Protein AF-0000000066714551 (afdb_homodimer)

Secondary structure (DSSP, 8-state):
-HHHHHHHHHHIIIIIIHHHHHHHHHHTSSS--HHHHHHHHHHHHHHHHHHHHHHH-HHHHTT-TTHHHHHHHHHHHHH-TTTTHHHHHIIIIIHHHHHHTHHHHHHHHHHHHHHHHHHHHHHHHHHHHHHHHHH-/-HHHHHHHHHHIIIIIIHHHHHHHHHHTSSS--HHHHHHHHHHHHHHHHHHHHHHH-HHHHTT-TTHHHHHHHHHHHHH-TTTTHHHHHIIIIIHHHHHHTHHHHHHHHHHHHHHHHHHHHHHHHHHHHHHHHHH-

InterPro domains:
  IPR004345 TB2/DP1/HVA22 [PF03134] (19-97)
  IPR004345 TB2/DP1/HVA22 [PTHR12300] (11-116)

Organism: Zea mays (NCBI:txid4577)

Solvent-accessible surface area (backbone atoms only — not comparable to full-atom values): 14256 Å² total; per-residue (Å²): 113,71,69,53,51,54,31,45,53,48,29,43,43,55,56,26,50,46,54,31,50,55,46,49,54,47,66,67,38,93,75,54,52,65,68,58,50,45,47,50,47,47,40,51,32,52,51,32,50,51,54,48,48,44,66,74,29,47,73,65,50,72,70,44,86,56,47,53,52,53,50,37,51,51,40,47,44,28,67,34,81,89,60,45,29,28,61,49,49,39,59,66,55,45,46,56,56,45,66,74,38,40,67,60,47,53,52,49,45,52,49,46,49,52,48,47,51,51,44,50,51,48,48,51,48,47,48,49,48,45,48,50,46,70,73,87,113,70,69,53,52,54,30,47,53,49,28,43,43,55,54,26,50,46,53,31,50,55,47,50,55,46,64,67,37,92,76,54,54,65,67,59,50,44,48,49,46,48,40,51,34,52,52,31,50,50,54,49,48,44,66,74,27,48,72,66,51,72,70,43,86,56,46,53,51,53,50,36,52,50,40,47,44,29,68,34,81,90,60,44,30,27,62,48,49,38,60,66,55,46,47,54,55,46,66,74,39,42,68,61,46,53,52,48,46,53,49,46,49,53,49,47,52,51,45,51,50,48,49,49,47,47,48,48,49,44,48,49,46,71,75,86

Structure (mmCIF, N/CA/C/O backbone):
data_AF-0000000066714551-model_v1
#
loop_
_entity.id
_entity.type
_entity.pdbx_description
1 polymer 'HVA22-like protein'
#
loop_
_atom_site.group_PDB
_atom_site.id
_atom_site.type_symbol
_atom_site.label_atom_id
_atom_site.label_alt_id
_atom_site.label_comp_id
_atom_site.label_asym_id
_atom_site.label_entity_id
_atom_site.label_seq_id
_atom_site.pdbx_PDB_ins_code
_atom_site.Cartn_x
_atom_site.Cartn_y
_atom_site.Cartn_z
_atom_site.occupancy
_atom_site.B_iso_or_equiv
_atom_site.auth_seq_id
_atom_site.auth_comp_id
_atom_site.auth_asym_id
_atom_site.auth_atom_id
_atom_site.pdbx_PDB_model_num
ATOM 1 N N . MET A 1 1 ? 14.008 21.234 8.242 1 39.47 1 MET A N 1
ATOM 2 C CA . MET A 1 1 ? 12.82 21.469 7.426 1 39.47 1 MET A CA 1
ATOM 3 C C . MET A 1 1 ? 12.969 20.828 6.051 1 39.47 1 MET A C 1
ATOM 5 O O . MET A 1 1 ? 12.039 20.188 5.555 1 39.47 1 MET A O 1
ATOM 9 N N . MET A 1 2 ? 14.18 21.359 5.418 1 45.94 2 MET A N 1
ATOM 10 C CA . MET A 1 2 ? 14.586 21 4.062 1 45.94 2 MET A CA 1
ATOM 11 C C . MET A 1 2 ? 14.711 19.484 3.914 1 45.94 2 MET A C 1
ATOM 13 O O . MET A 1 2 ? 14.312 18.922 2.893 1 45.94 2 MET A O 1
ATOM 17 N N . GLY A 1 3 ? 15.344 18.938 5.078 1 53.62 3 GLY A N 1
ATOM 18 C CA . GLY A 1 3 ? 15.664 17.516 5.172 1 53.62 3 GLY A CA 1
ATOM 19 C C . GLY A 1 3 ? 14.438 16.625 5.145 1 53.62 3 GLY A C 1
ATOM 20 O O . GLY A 1 3 ? 14.469 15.539 4.578 1 53.62 3 GLY A O 1
ATOM 21 N N . GLY A 1 4 ? 13.352 17.422 5.508 1 62.94 4 GLY A N 1
ATOM 22 C CA . GLY A 1 4 ? 12.086 16.719 5.605 1 62.94 4 GLY A CA 1
ATOM 23 C C . GLY A 1 4 ? 11.406 16.516 4.266 1 62.94 4 GLY A C 1
ATOM 24 O O . GLY A 1 4 ? 10.922 15.422 3.963 1 62.94 4 GLY A O 1
ATOM 25 N N . PHE A 1 5 ? 11.695 17.578 3.428 1 73.12 5 PHE A N 1
ATOM 26 C CA . PHE A 1 5 ? 11.062 17.531 2.117 1 73.12 5 PHE A CA 1
ATOM 27 C C . PHE A 1 5 ? 11.734 16.484 1.232 1 73.12 5 PHE A C 1
ATOM 29 O O . PHE A 1 5 ? 11.055 15.695 0.574 1 73.12 5 PHE A O 1
ATOM 36 N N . LEU A 1 6 ? 13.047 16.578 1.262 1 75.38 6 LEU A N 1
ATOM 37 C CA . LEU A 1 6 ? 13.789 15.617 0.444 1 75.38 6 LEU A CA 1
ATOM 38 C C . LEU A 1 6 ? 13.508 14.188 0.886 1 75.38 6 LEU A C 1
ATOM 40 O O . LEU A 1 6 ? 13.344 13.297 0.049 1 75.38 6 LEU A O 1
ATOM 44 N N . SER A 1 7 ? 13.5 14.062 2.146 1 75.62 7 SER A N 1
ATOM 45 C CA . SER A 1 7 ? 13.242 12.727 2.67 1 75.62 7 SER A CA 1
ATOM 46 C C . SER A 1 7 ? 11.844 12.25 2.295 1 75.62 7 SER A C 1
ATOM 48 O O . SER A 1 7 ? 11.641 11.062 2.012 1 75.62 7 SER A O 1
ATOM 50 N N . ARG A 1 8 ? 10.992 13.188 2.189 1 81.12 8 ARG A N 1
ATOM 51 C CA . ARG A 1 8 ? 9.617 12.859 1.818 1 81.12 8 ARG A CA 1
ATOM 52 C C . ARG A 1 8 ? 9.539 12.43 0.358 1 81.12 8 ARG A C 1
ATOM 54 O O . ARG A 1 8 ? 8.859 11.453 0.031 1 81.12 8 ARG A O 1
ATOM 61 N N . VAL A 1 9 ? 10.211 13.125 -0.462 1 81.62 9 VAL A N 1
ATOM 62 C CA . VAL A 1 9 ? 10.211 12.812 -1.888 1 81.62 9 VAL A CA 1
ATOM 63 C C . VAL A 1 9 ? 10.867 11.453 -2.115 1 81.62 9 VAL A C 1
ATOM 65 O O . VAL A 1 9 ? 10.359 10.641 -2.896 1 81.62 9 VAL A O 1
ATOM 68 N N . LEU A 1 10 ? 11.891 11.211 -1.439 1 82.5 10 LEU A N 1
ATOM 69 C CA . LEU A 1 10 ? 12.594 9.945 -1.582 1 82.5 10 LEU A CA 1
ATOM 70 C C . LEU A 1 10 ? 11.742 8.789 -1.057 1 82.5 10 LEU A C 1
ATOM 72 O O . LEU A 1 10 ? 11.758 7.695 -1.625 1 82.5 10 LEU A O 1
ATOM 76 N N . LEU A 1 11 ? 11.047 9.062 -0.046 1 84.31 11 LEU A N 1
ATOM 77 C CA . LEU A 1 11 ? 10.148 8.062 0.513 1 84.31 11 LEU A CA 1
ATOM 78 C C . LEU A 1 11 ? 9.055 7.691 -0.487 1 84.31 11 LEU A C 1
ATOM 80 O O . LEU A 1 11 ? 8.742 6.512 -0.658 1 84.31 11 LEU A O 1
ATOM 84 N N . LEU A 1 12 ? 8.562 8.688 -1.152 1 86.5 12 LEU A N 1
ATOM 85 C CA . LEU A 1 12 ? 7.523 8.445 -2.143 1 86.5 12 LEU A CA 1
ATOM 86 C C . LEU A 1 12 ? 8.078 7.668 -3.334 1 86.5 12 LEU A C 1
ATOM 88 O O . LEU A 1 12 ? 7.438 6.738 -3.828 1 86.5 12 LEU A O 1
ATOM 92 N N . ALA A 1 13 ? 9.203 8.023 -3.633 1 86.19 13 ALA A N 1
ATOM 93 C CA . ALA A 1 13 ? 9.82 7.402 -4.805 1 86.19 13 ALA A CA 1
ATOM 94 C C . ALA A 1 13 ? 10.242 5.969 -4.508 1 86.19 13 ALA A C 1
ATOM 96 O O . ALA A 1 13 ? 9.883 5.043 -5.234 1 86.19 13 ALA A O 1
ATOM 97 N N . PHE A 1 14 ? 10.828 5.762 -3.357 1 86.31 14 PHE A N 1
ATOM 98 C CA . PHE A 1 14 ? 11.422 4.461 -3.088 1 86.31 14 PHE A CA 1
ATOM 99 C C . PHE A 1 14 ? 10.492 3.598 -2.248 1 86.31 14 PHE A C 1
ATOM 101 O O . PHE A 1 14 ? 10.609 2.371 -2.238 1 86.31 14 PHE A O 1
ATOM 108 N N . GLY A 1 15 ? 9.641 4.223 -1.601 1 87.81 15 GLY A N 1
ATOM 109 C CA . GLY A 1 15 ? 8.734 3.469 -0.75 1 87.81 15 GLY A CA 1
ATOM 110 C C . GLY A 1 15 ? 7.445 3.08 -1.451 1 87.81 15 GLY A C 1
ATOM 111 O O . GLY A 1 15 ? 6.82 2.078 -1.099 1 87.81 15 GLY A O 1
ATOM 112 N N . TYR A 1 16 ? 7.098 3.85 -2.471 1 91.38 16 TYR A N 1
ATOM 113 C CA . TYR A 1 16 ? 5.793 3.621 -3.082 1 91.38 16 TYR A CA 1
ATOM 114 C C . TYR A 1 16 ? 5.918 3.447 -4.59 1 91.38 16 TYR A C 1
ATOM 116 O O . TYR A 1 16 ? 5.582 2.393 -5.129 1 91.38 16 TYR A O 1
ATOM 124 N N . ALA A 1 17 ? 6.562 4.387 -5.199 1 88.19 17 ALA A N 1
ATOM 125 C CA . ALA A 1 17 ? 6.598 4.379 -6.656 1 88.19 17 ALA A CA 1
ATOM 126 C C . ALA A 1 17 ? 7.449 3.225 -7.176 1 88.19 17 ALA A C 1
ATOM 128 O O . ALA A 1 17 ? 7.02 2.469 -8.055 1 88.19 17 ALA A O 1
ATOM 129 N N . TYR A 1 18 ? 8.617 3.035 -6.641 1 87.94 18 TYR A N 1
ATOM 130 C CA . TYR A 1 18 ? 9.531 1.993 -7.094 1 87.94 18 TYR A CA 1
ATOM 131 C C . TYR A 1 18 ? 8.945 0.608 -6.848 1 87.94 18 TYR A C 1
ATOM 133 O O . TYR A 1 18 ? 8.891 -0.22 -7.762 1 87.94 18 TYR A O 1
ATOM 141 N N . PRO A 1 19 ? 8.586 0.354 -5.648 1 89.81 19 PRO A N 1
ATOM 142 C CA . PRO A 1 19 ? 7.98 -0.958 -5.402 1 89.81 19 PRO A CA 1
ATOM 143 C C . PRO A 1 19 ? 6.738 -1.204 -6.258 1 89.81 19 PRO A C 1
ATOM 145 O O . PRO A 1 19 ? 6.5 -2.332 -6.695 1 89.81 19 PRO A O 1
ATOM 148 N N . ALA A 1 20 ? 5.941 -0.175 -6.473 1 91.75 20 ALA A N 1
ATOM 149 C CA . ALA A 1 20 ? 4.742 -0.322 -7.297 1 91.75 20 ALA A CA 1
ATOM 150 C C . ALA A 1 20 ? 5.109 -0.668 -8.734 1 91.75 20 ALA A C 1
ATOM 152 O O . ALA A 1 20 ? 4.445 -1.495 -9.367 1 91.75 20 ALA A O 1
ATOM 153 N N . TYR A 1 21 ? 6.102 -0.087 -9.203 1 89.75 21 TYR A N 1
ATOM 154 C CA . TYR A 1 21 ? 6.555 -0.348 -10.562 1 89.75 21 TYR A CA 1
ATOM 155 C C . TYR A 1 21 ? 7.098 -1.767 -10.695 1 89.75 21 TYR A C 1
ATOM 157 O O . TYR A 1 21 ? 6.824 -2.453 -11.68 1 89.75 21 TYR A O 1
ATOM 165 N N . GLU A 1 22 ? 7.895 -2.193 -9.789 1 87.69 22 GLU A N 1
ATOM 166 C CA . GLU A 1 22 ? 8.406 -3.561 -9.797 1 87.69 22 GLU A CA 1
ATOM 167 C C . GLU A 1 22 ? 7.273 -4.574 -9.68 1 87.69 22 GLU A C 1
ATOM 169 O O . GLU A 1 22 ? 7.32 -5.641 -10.305 1 87.69 22 GLU A O 1
ATOM 174 N N . CYS A 1 23 ? 6.355 -4.258 -8.867 1 89.62 23 CYS A N 1
ATOM 175 C CA . CYS A 1 23 ? 5.168 -5.098 -8.734 1 89.62 23 CYS A CA 1
ATOM 176 C C . CYS A 1 23 ? 4.43 -5.195 -10.062 1 89.62 23 CYS A C 1
ATOM 178 O O . CYS A 1 23 ? 4 -6.281 -10.461 1 89.62 23 CYS A O 1
ATOM 180 N N . TYR A 1 24 ? 4.289 -4.066 -10.734 1 91.81 24 TYR A N 1
ATOM 181 C CA . TYR A 1 24 ? 3.66 -4.027 -12.047 1 91.81 24 TYR A CA 1
ATOM 182 C C . TYR A 1 24 ? 4.391 -4.934 -13.031 1 91.81 24 TYR A C 1
ATOM 184 O O . TYR A 1 24 ? 3.764 -5.691 -13.773 1 91.81 24 TYR A O 1
ATOM 192 N N . LYS A 1 25 ? 5.652 -4.859 -13.008 1 90.25 25 LYS A N 1
ATOM 193 C CA . LYS A 1 25 ? 6.457 -5.688 -13.906 1 90.25 25 LYS A CA 1
ATOM 194 C C . LYS A 1 25 ? 6.254 -7.172 -13.609 1 90.25 25 LYS A C 1
ATOM 196 O O . LYS A 1 25 ? 6.23 -7.992 -14.531 1 90.25 25 LYS A O 1
ATOM 201 N N . THR A 1 26 ? 6.145 -7.52 -12.383 1 90.12 26 THR A N 1
ATOM 202 C CA . THR A 1 26 ? 5.953 -8.906 -11.977 1 90.12 26 THR A CA 1
ATOM 203 C C . THR A 1 26 ? 4.574 -9.414 -12.398 1 90.12 26 THR A C 1
ATOM 205 O O . THR A 1 26 ? 4.441 -10.539 -12.875 1 90.12 26 THR A O 1
ATOM 208 N N . VAL A 1 27 ? 3.564 -8.57 -12.273 1 91.25 27 VAL A N 1
ATOM 209 C CA . VAL A 1 27 ? 2.184 -8.945 -12.562 1 91.25 27 VAL A CA 1
ATOM 210 C C . VAL A 1 27 ? 2.002 -9.102 -14.07 1 91.25 27 VAL A C 1
ATOM 212 O O . VAL A 1 27 ? 1.205 -9.93 -14.523 1 91.25 27 VAL A O 1
ATOM 215 N N . GLU A 1 28 ? 2.752 -8.352 -14.844 1 90.5 28 GLU A N 1
ATOM 216 C CA . GLU A 1 28 ? 2.551 -8.32 -16.297 1 90.5 28 GLU A CA 1
ATOM 217 C C . GLU A 1 28 ? 3.398 -9.375 -16.984 1 90.5 28 GLU A C 1
ATOM 219 O O . GLU A 1 28 ? 3.312 -9.539 -18.203 1 90.5 28 GLU A O 1
ATOM 224 N N . LEU A 1 29 ? 4.176 -10.008 -16.219 1 88.06 29 LEU A N 1
ATOM 225 C CA . LEU A 1 29 ? 4.934 -11.102 -16.812 1 88.06 29 LEU A CA 1
ATOM 226 C C . LEU A 1 29 ? 3.996 -12.188 -17.328 1 88.06 29 LEU A C 1
ATOM 228 O O . LEU A 1 29 ? 2.924 -12.414 -16.766 1 88.06 29 LEU A O 1
ATOM 232 N N . ASN A 1 30 ? 4.336 -12.844 -18.359 1 85.19 30 ASN A N 1
ATOM 233 C CA . ASN A 1 30 ? 3.537 -13.922 -18.938 1 85.19 30 ASN A CA 1
ATOM 234 C C . ASN A 1 30 ? 3.348 -15.07 -17.938 1 85.19 30 ASN A C 1
ATOM 236 O O . ASN A 1 30 ? 2.26 -15.641 -17.844 1 85.19 30 ASN A O 1
ATOM 240 N N . LYS A 1 31 ? 4.449 -15.438 -17.266 1 88.38 31 LYS A N 1
ATOM 241 C CA . LYS A 1 31 ? 4.414 -16.453 -16.203 1 88.38 31 LYS A CA 1
ATOM 242 C C . LYS A 1 31 ? 4.98 -15.898 -14.898 1 88.38 31 LYS A C 1
ATOM 244 O O . LYS A 1 31 ? 6.164 -16.094 -14.602 1 88.38 31 LYS A O 1
ATOM 249 N N . PRO A 1 32 ? 4.047 -15.219 -14.25 1 88.06 32 PRO A N 1
ATOM 250 C CA . PRO A 1 32 ? 4.562 -14.648 -13 1 88.06 32 PRO A CA 1
ATOM 251 C C . PRO A 1 32 ? 4.973 -15.711 -11.992 1 88.06 32 PRO A C 1
ATOM 253 O O . PRO A 1 32 ? 4.32 -16.75 -11.883 1 88.06 32 PRO A O 1
ATOM 256 N N . GLU A 1 33 ? 6.105 -15.453 -11.438 1 89.62 33 GLU A N 1
ATOM 257 C CA . GLU A 1 33 ? 6.574 -16.328 -10.367 1 89.62 33 GLU A CA 1
ATOM 258 C C . GLU A 1 33 ? 5.801 -16.094 -9.078 1 89.62 33 GLU A C 1
ATOM 260 O O . GLU A 1 33 ? 5.805 -14.992 -8.539 1 89.62 33 GLU A O 1
ATOM 265 N N . ILE A 1 34 ? 5.223 -17.094 -8.625 1 90.5 34 ILE A N 1
ATOM 266 C CA . ILE A 1 34 ? 4.383 -17.016 -7.441 1 90.5 34 ILE A CA 1
ATOM 267 C C . ILE A 1 34 ? 5.188 -16.453 -6.273 1 90.5 34 ILE A C 1
ATOM 269 O O . ILE A 1 34 ? 4.664 -15.68 -5.465 1 90.5 34 ILE A O 1
ATOM 273 N N . ALA A 1 35 ? 6.414 -16.797 -6.246 1 88.94 35 ALA A N 1
ATOM 274 C CA . ALA A 1 35 ? 7.281 -16.359 -5.152 1 88.94 35 ALA A CA 1
ATOM 275 C C . ALA A 1 35 ? 7.449 -14.844 -5.16 1 88.94 35 ALA A C 1
ATOM 277 O O . ALA A 1 35 ? 7.469 -14.211 -4.102 1 88.94 35 ALA A O 1
ATOM 278 N N . GLN A 1 36 ? 7.551 -14.281 -6.309 1 90.56 36 GLN A N 1
ATOM 279 C CA . GLN A 1 36 ? 7.711 -12.844 -6.441 1 90.56 36 GLN A CA 1
ATOM 280 C C . GLN A 1 36 ? 6.418 -12.109 -6.082 1 90.56 36 GLN A C 1
ATOM 282 O O . GLN A 1 36 ? 6.457 -11.039 -5.469 1 90.56 36 GLN A O 1
ATOM 287 N N . LEU A 1 37 ? 5.371 -12.781 -6.48 1 92.69 37 LEU A N 1
ATOM 288 C CA . LEU A 1 37 ? 4.078 -12.188 -6.156 1 92.69 37 LEU A CA 1
ATOM 289 C C . LEU A 1 37 ? 3.85 -12.172 -4.648 1 92.69 37 LEU A C 1
ATOM 291 O O . LEU A 1 37 ? 3.377 -11.172 -4.098 1 92.69 37 LEU A O 1
ATOM 295 N N . ILE A 1 38 ? 4.266 -13.219 -4.016 1 92.25 38 ILE A N 1
ATOM 296 C CA . ILE A 1 38 ? 4.129 -13.336 -2.568 1 92.25 38 ILE A CA 1
ATOM 297 C C . ILE A 1 38 ? 5.004 -12.297 -1.88 1 92.25 38 ILE A C 1
ATOM 299 O O . ILE A 1 38 ? 4.582 -11.664 -0.911 1 92.25 38 ILE A O 1
ATOM 303 N N . PHE A 1 39 ? 6.117 -12.094 -2.42 1 92.06 39 PHE A N 1
ATOM 304 C CA . PHE A 1 39 ? 7.059 -11.117 -1.873 1 92.06 39 PHE A CA 1
ATOM 305 C C . PHE A 1 39 ? 6.457 -9.719 -1.885 1 92.06 39 PHE A C 1
ATOM 307 O O . PHE A 1 39 ? 6.477 -9.023 -0.87 1 92.06 39 PHE A O 1
ATOM 314 N N . TRP A 1 40 ? 5.922 -9.312 -3.021 1 92.31 40 TRP A N 1
ATOM 315 C CA . TRP A 1 40 ? 5.355 -7.977 -3.158 1 92.31 40 TRP A CA 1
ATOM 316 C C . TRP A 1 40 ? 4.113 -7.82 -2.287 1 92.31 40 TRP A C 1
ATOM 318 O O . TRP A 1 40 ? 3.887 -6.754 -1.703 1 92.31 40 TRP A O 1
ATOM 328 N N . CYS A 1 41 ? 3.383 -8.891 -2.223 1 93.5 41 CYS A N 1
ATOM 329 C CA . CYS A 1 41 ? 2.215 -8.852 -1.35 1 93.5 41 CYS A CA 1
ATOM 330 C C . CYS A 1 41 ? 2.625 -8.641 0.103 1 93.5 41 CYS A C 1
ATOM 332 O O . CYS A 1 41 ? 2.021 -7.836 0.814 1 93.5 41 CYS A O 1
ATOM 334 N N . GLN A 1 42 ? 3.627 -9.359 0.529 1 92.75 42 GLN A N 1
ATOM 335 C CA . GLN A 1 42 ? 4.129 -9.219 1.892 1 92.75 42 GLN A CA 1
ATOM 336 C C . GLN A 1 42 ? 4.652 -7.809 2.141 1 92.75 42 GLN A C 1
ATOM 338 O O . GLN A 1 42 ? 4.445 -7.242 3.217 1 92.75 42 GLN A O 1
ATOM 343 N N . TYR A 1 43 ? 5.363 -7.324 1.166 1 93.94 43 TYR A N 1
ATOM 344 C CA . TYR A 1 43 ? 5.883 -5.965 1.261 1 93.94 43 TYR A CA 1
ATOM 345 C C . TYR A 1 43 ? 4.758 -4.965 1.509 1 93.94 43 TYR A C 1
ATOM 347 O O . TYR A 1 43 ? 4.84 -4.141 2.424 1 93.94 43 TYR A O 1
ATOM 355 N N . TRP A 1 44 ? 3.703 -5.02 0.71 1 93.25 44 TRP A N 1
ATOM 356 C CA . TRP A 1 44 ? 2.6 -4.066 0.787 1 93.25 44 TRP A CA 1
ATOM 357 C C . TRP A 1 44 ? 1.823 -4.238 2.088 1 93.25 44 TRP A C 1
ATOM 359 O O . TRP A 1 44 ? 1.295 -3.266 2.633 1 93.25 44 TRP A O 1
ATOM 369 N N . ILE A 1 45 ? 1.76 -5.457 2.584 1 93.94 45 ILE A N 1
ATOM 370 C CA . ILE A 1 45 ? 1.122 -5.699 3.873 1 93.94 45 ILE A CA 1
ATOM 371 C C . ILE A 1 45 ? 1.875 -4.945 4.969 1 93.94 45 ILE A C 1
ATOM 373 O O . ILE A 1 45 ? 1.261 -4.297 5.82 1 93.94 45 ILE A O 1
ATOM 377 N N . LEU A 1 46 ? 3.152 -5.016 4.93 1 92.5 46 LEU A N 1
ATOM 378 C CA . LEU A 1 46 ? 3.99 -4.355 5.926 1 92.5 46 LEU A CA 1
ATOM 379 C C . LEU A 1 46 ? 3.873 -2.84 5.816 1 92.5 46 LEU A C 1
ATOM 381 O O . LEU A 1 46 ? 3.812 -2.145 6.836 1 92.5 46 LEU A O 1
ATOM 385 N N . VAL A 1 47 ? 3.875 -2.371 4.59 1 92.88 47 VAL A N 1
ATOM 386 C CA . VAL A 1 47 ? 3.719 -0.939 4.355 1 92.88 47 VAL A CA 1
ATOM 387 C C . VAL A 1 47 ? 2.371 -0.47 4.895 1 92.88 47 VAL A C 1
ATOM 389 O O . VAL A 1 47 ? 2.279 0.589 5.52 1 92.88 47 VAL A O 1
ATOM 392 N N . ALA A 1 48 ? 1.304 -1.243 4.633 1 92.44 48 ALA A N 1
ATOM 393 C CA . ALA A 1 48 ? -0.029 -0.919 5.137 1 92.44 48 ALA A CA 1
ATOM 394 C C . ALA A 1 48 ? -0.045 -0.88 6.66 1 92.44 48 ALA A C 1
ATOM 396 O O . ALA A 1 48 ? -0.633 0.024 7.258 1 92.44 48 A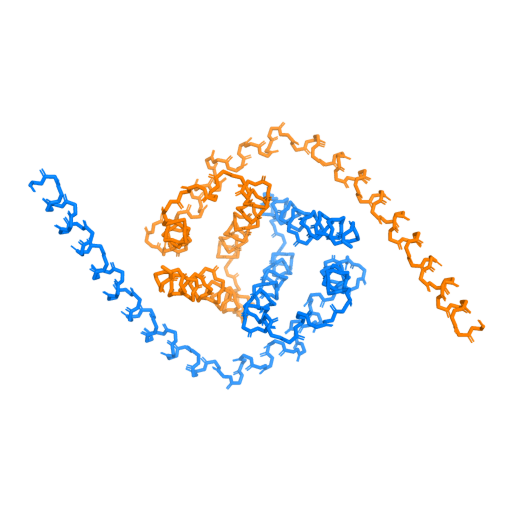LA A O 1
ATOM 397 N N . LEU A 1 49 ? 0.583 -1.839 7.277 1 89.75 49 LEU A N 1
ATOM 398 C CA . LEU A 1 49 ? 0.666 -1.904 8.734 1 89.75 49 LEU A CA 1
ATOM 399 C C . LEU A 1 49 ? 1.392 -0.684 9.289 1 89.75 49 LEU A C 1
ATOM 401 O O . LEU A 1 49 ? 0.948 -0.09 10.273 1 89.75 49 LEU A O 1
ATOM 405 N N . LEU A 1 50 ? 2.484 -0.358 8.711 1 87.38 50 LEU A N 1
ATOM 406 C CA . LEU A 1 50 ? 3.248 0.806 9.141 1 87.38 50 LEU A CA 1
ATOM 407 C C . LEU A 1 50 ? 2.42 2.08 9.016 1 87.38 50 LEU A C 1
ATOM 409 O O . LEU A 1 50 ? 2.477 2.955 9.883 1 87.38 50 LEU A O 1
ATOM 413 N N . THR A 1 51 ? 1.673 2.17 7.883 1 86.5 51 THR A N 1
ATOM 414 C CA . THR A 1 51 ? 0.82 3.33 7.652 1 86.5 51 THR A CA 1
ATOM 415 C C . THR A 1 51 ? -0.24 3.445 8.742 1 86.5 51 THR A C 1
ATOM 417 O O . THR A 1 51 ? -0.494 4.539 9.258 1 86.5 51 THR A O 1
ATOM 420 N N . VAL A 1 52 ? -0.799 2.344 9.141 1 85.06 52 VAL A N 1
ATOM 421 C CA . VAL A 1 52 ? -1.821 2.312 10.18 1 85.06 52 VAL A CA 1
ATOM 422 C C . VAL A 1 52 ? -1.197 2.668 11.531 1 85.06 52 VAL A C 1
ATOM 424 O O . VAL A 1 52 ? -1.752 3.469 12.289 1 85.06 52 VAL A O 1
ATOM 427 N N . LEU A 1 53 ? -0.09 2.092 11.805 1 82.56 53 LEU A N 1
ATOM 428 C CA . LEU A 1 53 ? 0.601 2.354 13.062 1 82.56 53 LEU A CA 1
ATOM 429 C C . LEU A 1 53 ? 1.021 3.816 13.164 1 82.56 53 LEU A C 1
ATOM 431 O O . LEU A 1 53 ? 1.001 4.402 14.25 1 82.56 53 LEU A O 1
ATOM 435 N N . GLU A 1 54 ? 1.433 4.32 12.07 1 79.69 54 GLU A N 1
ATOM 436 C CA . GLU A 1 54 ? 1.855 5.719 12.039 1 79.69 54 GLU A CA 1
ATOM 437 C C . GLU A 1 54 ? 0.684 6.656 12.32 1 79.69 54 GLU A C 1
ATOM 439 O O . GLU A 1 54 ? 0.864 7.723 12.914 1 79.69 54 GLU A O 1
ATOM 444 N N . ARG A 1 55 ? -0.463 6.332 11.836 1 74.62 55 ARG A N 1
ATOM 445 C CA . ARG A 1 55 ? -1.646 7.16 12.055 1 74.62 55 ARG A CA 1
ATOM 446 C C . ARG A 1 55 ? -2.082 7.117 13.516 1 74.62 55 ARG A C 1
ATOM 448 O O . ARG A 1 55 ? -2.518 8.125 14.07 1 74.62 55 ARG A O 1
ATOM 455 N N . PHE A 1 56 ? -1.941 6.004 14.016 1 70.56 56 PHE A N 1
ATOM 456 C CA . PHE A 1 56 ? -2.277 5.883 15.43 1 70.56 56 PHE A CA 1
ATOM 457 C C . PHE A 1 56 ? -1.135 6.391 16.297 1 70.56 56 PHE A C 1
ATOM 459 O O . PHE A 1 56 ? -1.364 6.898 17.406 1 70.56 56 PHE A O 1
ATOM 466 N N . GLY A 1 57 ? 0.074 6.164 15.68 1 60.47 57 GLY A N 1
ATOM 467 C CA . GLY A 1 57 ? 1.24 6.609 16.422 1 60.47 57 GLY A CA 1
ATOM 468 C C . GLY A 1 57 ? 1.578 8.07 16.188 1 60.47 57 GLY A C 1
ATOM 469 O O . GLY A 1 57 ? 2.684 8.516 16.5 1 60.47 57 GLY A O 1
ATOM 470 N N . ASP A 1 58 ? 0.964 8.727 15.219 1 57.56 58 ASP A N 1
ATOM 471 C CA . ASP A 1 58 ? 1.297 10.141 15.109 1 57.56 58 ASP A CA 1
ATOM 472 C C . ASP A 1 58 ? 2.025 10.641 16.359 1 57.56 58 ASP A C 1
ATOM 474 O O . ASP A 1 58 ? 2.943 11.453 16.266 1 57.56 58 ASP A O 1
ATOM 478 N N . PHE A 1 59 ? 1.496 10.273 17.406 1 50.31 59 PHE A N 1
ATOM 479 C CA . PHE A 1 59 ? 1.979 10.672 18.719 1 50.31 59 PHE A CA 1
ATOM 480 C C . PHE A 1 59 ? 3.408 10.195 18.938 1 50.31 59 PHE A C 1
ATOM 482 O O . PHE A 1 59 ? 4.203 10.867 19.594 1 50.31 59 PHE A O 1
ATOM 489 N N . THR A 1 60 ? 3.664 9.023 18.594 1 50.19 60 THR A N 1
ATOM 490 C CA . THR A 1 60 ? 4.953 8.539 19.078 1 50.19 60 THR A CA 1
ATOM 491 C C . THR A 1 60 ? 6.094 9.109 18.234 1 50.19 60 THR A C 1
ATOM 493 O O . THR A 1 60 ? 7.172 9.398 18.766 1 50.19 60 THR A O 1
ATOM 496 N N . ILE A 1 61 ? 5.895 9.195 16.844 1 54.03 61 ILE A N 1
ATOM 497 C CA . ILE A 1 61 ? 7.078 9.516 16.047 1 54.0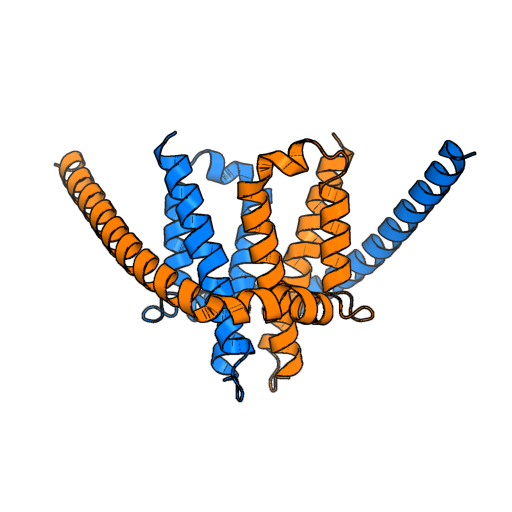3 61 ILE A CA 1
ATOM 498 C C . ILE A 1 61 ? 7.176 11.023 15.852 1 54.03 61 ILE A C 1
ATOM 500 O O . ILE A 1 61 ? 8.203 11.539 15.398 1 54.03 61 ILE A O 1
ATOM 504 N N . SER A 1 62 ? 6.137 11.68 16.031 1 54.91 62 SER A N 1
ATOM 505 C CA . SER A 1 62 ? 6.23 13.133 15.945 1 54.91 62 SER A CA 1
ATOM 506 C C . SER A 1 62 ? 7.473 13.648 16.656 1 54.91 62 SER A C 1
ATOM 508 O O . SER A 1 62 ? 7.992 14.719 16.328 1 54.91 62 SER A O 1
ATOM 510 N N . TRP A 1 63 ? 7.805 12.953 17.688 1 58.88 63 TRP A N 1
ATOM 511 C CA . TRP A 1 63 ? 8.906 13.484 18.484 1 58.88 63 TRP A CA 1
ATOM 512 C C . TRP A 1 63 ? 10.25 13.07 17.906 1 58.88 63 TRP A C 1
ATOM 514 O O . TRP A 1 63 ? 11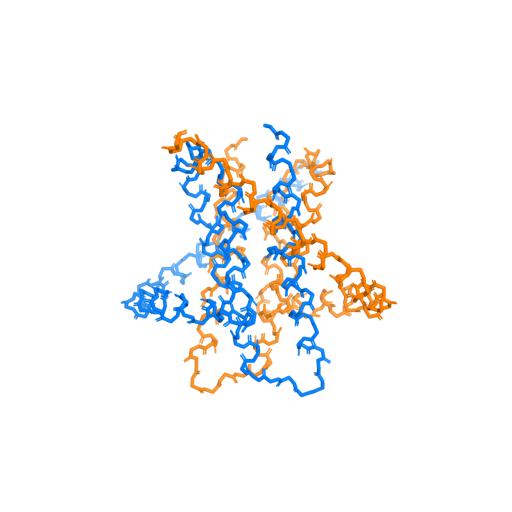.297 13.602 18.297 1 58.88 63 TRP A O 1
ATOM 524 N N . LEU A 1 64 ? 10.32 12.148 17.047 1 57.94 64 LEU A N 1
ATOM 525 C CA . LEU A 1 64 ? 11.609 11.633 16.594 1 57.94 64 LEU A CA 1
ATOM 526 C C . LEU A 1 64 ? 12.133 12.445 15.414 1 57.94 64 LEU A C 1
ATOM 528 O O . LEU A 1 64 ? 11.484 12.508 14.359 1 57.94 64 LEU A O 1
ATOM 532 N N . PRO A 1 65 ? 13.164 13.227 15.758 1 62.62 65 PRO A N 1
ATOM 533 C CA . PRO A 1 65 ? 13.906 13.883 14.68 1 62.62 65 PRO A CA 1
ATOM 534 C C . PRO A 1 65 ? 14.469 12.898 13.664 1 62.62 65 PRO A C 1
ATOM 536 O O . PRO A 1 65 ? 14.727 11.742 14 1 62.62 65 PRO A O 1
ATOM 539 N N . PHE A 1 66 ? 14 12.812 12.453 1 72.94 66 PHE A N 1
ATOM 540 C CA . PHE A 1 66 ? 14.523 11.984 11.375 1 72.94 66 PHE A CA 1
ATOM 541 C C . PHE A 1 66 ? 13.578 10.828 11.078 1 72.94 66 PHE A C 1
ATOM 543 O O . PHE A 1 66 ? 14.016 9.734 10.734 1 72.94 66 PHE A O 1
ATOM 550 N N . TYR A 1 67 ? 12.453 10.953 11.453 1 76.25 67 TYR A N 1
ATOM 551 C CA . TYR A 1 67 ? 11.453 9.914 11.227 1 76.25 67 TYR A CA 1
ATOM 552 C C . TYR A 1 67 ? 11.375 9.547 9.75 1 76.25 67 TYR A C 1
ATOM 554 O O . TYR A 1 67 ? 11.336 8.367 9.398 1 76.25 67 TYR A O 1
ATOM 562 N N . SER A 1 68 ? 11.414 10.617 8.977 1 76.19 68 SER A N 1
ATOM 563 C CA . SER A 1 68 ? 11.281 10.383 7.539 1 76.19 68 SER A CA 1
ATOM 564 C C . SER A 1 68 ? 12.461 9.578 7 1 76.19 68 SER A C 1
ATOM 566 O O . SER A 1 68 ? 12.289 8.719 6.141 1 76.19 68 SER A O 1
ATOM 568 N N . GLU A 1 69 ? 13.547 9.836 7.602 1 78.88 69 GLU A N 1
ATOM 569 C CA . GLU A 1 69 ? 14.742 9.125 7.172 1 78.88 69 GLU A CA 1
ATOM 570 C C . GLU A 1 69 ? 14.719 7.672 7.629 1 78.88 69 GLU A C 1
ATOM 572 O O . GLU A 1 69 ? 15.102 6.77 6.879 1 78.88 69 GLU A O 1
ATOM 577 N N . ALA A 1 70 ? 14.32 7.551 8.836 1 80.31 70 ALA A N 1
ATOM 578 C CA . ALA A 1 70 ? 14.242 6.195 9.375 1 80.31 70 ALA A CA 1
ATOM 579 C C . ALA A 1 70 ? 13.227 5.355 8.602 1 80.31 70 ALA A C 1
ATOM 581 O O . ALA A 1 70 ? 13.492 4.191 8.289 1 80.31 70 ALA A O 1
ATOM 582 N N . LYS A 1 71 ? 12.164 5.973 8.258 1 83.94 71 LYS A N 1
ATOM 583 C CA . LYS A 1 71 ? 11.133 5.289 7.488 1 83.94 71 LYS A CA 1
ATOM 584 C C . LYS A 1 71 ? 11.641 4.902 6.102 1 83.94 71 LYS A C 1
ATOM 586 O O . LYS A 1 71 ? 11.391 3.793 5.629 1 83.94 71 LYS A O 1
ATOM 591 N N . LEU A 1 72 ? 12.305 5.805 5.527 1 83.62 72 LEU A N 1
ATOM 592 C CA . LEU A 1 72 ? 12.875 5.559 4.207 1 83.62 72 LEU A CA 1
ATOM 593 C C . LEU A 1 72 ? 13.844 4.383 4.25 1 83.62 72 LEU A C 1
ATOM 595 O O . LEU A 1 72 ? 13.797 3.502 3.389 1 83.62 72 LEU A O 1
ATOM 599 N N . MET A 1 73 ? 14.664 4.383 5.277 1 84.25 73 MET A N 1
ATOM 600 C CA . MET A 1 73 ? 15.633 3.299 5.414 1 84.25 73 MET A CA 1
ATOM 601 C C . MET A 1 73 ? 14.922 1.964 5.625 1 84.25 73 MET A C 1
ATOM 603 O O . MET A 1 73 ? 15.383 0.93 5.137 1 84.25 73 MET A O 1
ATOM 607 N N . PHE A 1 74 ? 13.891 2.006 6.289 1 87.19 74 PHE A N 1
ATOM 608 C CA . PHE A 1 74 ? 13.133 0.789 6.551 1 87.19 74 PHE A CA 1
ATOM 609 C C . PHE A 1 74 ? 12.516 0.248 5.266 1 87.19 74 PHE A C 1
ATOM 611 O O . PHE A 1 74 ? 12.602 -0.95 4.988 1 87.19 74 PHE A O 1
ATOM 618 N N . PHE A 1 75 ? 12 1.109 4.43 1 88.06 75 PHE A N 1
ATOM 619 C CA . PHE A 1 75 ? 11.367 0.699 3.18 1 88.06 75 PHE A CA 1
ATOM 620 C C . PHE A 1 75 ? 12.398 0.106 2.225 1 88.06 75 PHE A C 1
ATOM 622 O O . PHE A 1 75 ? 12.141 -0.92 1.591 1 88.06 75 PHE A O 1
ATOM 629 N N . VAL A 1 76 ? 13.539 0.692 2.174 1 83.31 76 VAL A N 1
ATOM 630 C CA . VAL A 1 76 ? 14.594 0.194 1.296 1 83.31 76 VAL A CA 1
ATOM 631 C C . VAL A 1 76 ? 15.078 -1.168 1.789 1 83.31 76 VAL A C 1
ATOM 633 O O . VAL A 1 76 ? 15.328 -2.07 0.989 1 83.31 76 VAL A O 1
ATOM 636 N N . TYR A 1 77 ? 15.195 -1.244 3.113 1 86.94 77 TYR A N 1
ATOM 637 C CA . TYR A 1 77 ? 15.594 -2.514 3.713 1 86.94 77 TYR A CA 1
ATOM 638 C C . TYR A 1 77 ? 14.617 -3.623 3.336 1 86.94 77 TYR A C 1
ATOM 640 O O . TYR A 1 77 ? 15.023 -4.777 3.166 1 86.94 77 TYR A O 1
ATOM 648 N N . LEU A 1 78 ? 13.445 -3.326 3.15 1 88.69 78 LEU A N 1
ATOM 649 C CA . LEU A 1 78 ? 12.406 -4.316 2.887 1 88.69 78 LEU A CA 1
ATOM 650 C C . LEU A 1 78 ? 12.531 -4.871 1.471 1 88.69 78 LEU A C 1
ATOM 652 O O . LEU A 1 78 ? 12.469 -6.082 1.266 1 88.69 78 LEU A O 1
ATOM 656 N N . TRP A 1 79 ? 12.648 -4.039 0.407 1 83.94 79 TRP A N 1
ATOM 657 C CA . TRP A 1 79 ? 12.602 -4.57 -0.951 1 83.94 79 TRP A CA 1
ATOM 658 C C . TRP A 1 79 ? 14.008 -4.719 -1.522 1 83.94 79 TRP A C 1
ATOM 660 O O . TRP A 1 79 ? 14.188 -5.27 -2.611 1 83.94 79 TRP A O 1
ATOM 670 N N . TYR A 1 80 ? 14.938 -4.336 -0.817 1 76.62 80 TYR A N 1
ATOM 671 C CA . TYR A 1 80 ? 16.281 -4.566 -1.317 1 76.62 80 TYR A CA 1
ATOM 672 C C . TYR A 1 80 ? 16.547 -6.051 -1.55 1 76.62 80 TYR A C 1
ATOM 674 O O . TYR A 1 80 ? 16.344 -6.867 -0.649 1 76.62 80 TYR A O 1
ATOM 682 N N . PRO A 1 81 ? 16.734 -6.383 -2.832 1 74.69 81 PRO A N 1
ATOM 683 C CA . PRO A 1 81 ? 16.844 -7.785 -3.244 1 74.69 81 PRO A CA 1
ATOM 684 C C . PRO A 1 81 ? 17.906 -8.555 -2.461 1 74.69 81 PRO A C 1
ATOM 686 O O . PRO A 1 81 ? 17.781 -9.766 -2.268 1 74.69 81 PRO A O 1
ATOM 689 N N . LYS A 1 82 ? 18.844 -7.934 -1.977 1 72.56 82 LYS A N 1
ATOM 690 C CA . LYS A 1 82 ? 19.938 -8.641 -1.296 1 72.56 82 LYS A CA 1
ATOM 691 C C . LYS A 1 82 ? 19.578 -8.906 0.167 1 72.56 82 LYS A C 1
ATOM 693 O O . LYS A 1 82 ? 20.078 -9.859 0.77 1 72.56 82 LYS A O 1
ATOM 698 N N . THR A 1 83 ? 18.656 -8.164 0.663 1 74.88 83 THR A N 1
ATOM 699 C CA . THR A 1 83 ? 18.391 -8.273 2.094 1 74.88 83 THR A CA 1
ATOM 700 C C . THR A 1 83 ? 17.109 -9.07 2.35 1 74.88 83 THR A C 1
ATOM 702 O O . THR A 1 83 ? 16.938 -9.641 3.43 1 74.88 83 THR A O 1
ATOM 705 N N . LYS A 1 84 ? 16.328 -9.258 1.451 1 76.94 84 LYS A N 1
ATOM 706 C CA . LYS A 1 84 ? 15.055 -9.945 1.607 1 76.94 84 LYS A CA 1
ATOM 707 C C . LYS A 1 84 ? 14.344 -9.5 2.879 1 76.94 84 LYS A C 1
ATOM 709 O O . LYS A 1 84 ? 13.852 -10.328 3.645 1 76.94 84 LYS A O 1
ATOM 714 N N . GLY A 1 85 ? 14.445 -8.344 3.248 1 87.94 85 GLY A N 1
ATOM 715 C CA . GLY A 1 85 ? 13.914 -7.812 4.496 1 87.94 85 GLY A CA 1
ATOM 716 C C . GLY A 1 85 ? 12.43 -8.047 4.66 1 87.94 85 GLY A C 1
ATOM 717 O O . GLY A 1 85 ? 11.961 -8.359 5.758 1 87.94 85 GLY A O 1
ATOM 718 N N . THR A 1 86 ? 11.727 -8.008 3.562 1 91.38 86 THR A N 1
ATOM 719 C CA . THR A 1 86 ? 10.281 -8.188 3.592 1 91.38 86 THR A CA 1
ATOM 720 C C . THR A 1 86 ? 9.914 -9.578 4.109 1 91.38 86 THR A C 1
ATOM 722 O O . THR A 1 86 ? 9.102 -9.711 5.027 1 91.38 86 THR A O 1
ATOM 725 N N . THR A 1 87 ? 10.539 -10.57 3.514 1 89.75 87 THR A N 1
ATOM 726 C CA . THR A 1 87 ? 10.258 -11.945 3.9 1 89.75 87 THR A CA 1
ATOM 727 C C . THR A 1 87 ? 10.625 -12.188 5.363 1 89.75 87 THR A C 1
ATOM 729 O O . THR A 1 87 ? 9.891 -12.859 6.09 1 89.75 87 THR A O 1
ATOM 732 N N . TYR A 1 88 ? 11.672 -11.633 5.793 1 90 88 TYR A N 1
ATOM 733 C CA . TYR A 1 88 ? 12.141 -11.812 7.164 1 90 88 TYR A CA 1
ATOM 734 C C . TYR A 1 88 ? 11.195 -11.141 8.156 1 90 88 TYR A C 1
ATOM 736 O O . TYR A 1 88 ? 10.75 -11.766 9.117 1 90 88 TYR A O 1
ATOM 744 N N . VAL A 1 89 ? 10.945 -9.922 7.965 1 90.75 89 VAL A N 1
ATOM 745 C CA . VAL A 1 89 ? 10.094 -9.148 8.867 1 90.75 89 VAL A CA 1
ATOM 746 C C . VAL A 1 89 ? 8.68 -9.727 8.875 1 90.75 89 VAL A C 1
ATOM 748 O O . VAL A 1 89 ? 8.055 -9.836 9.938 1 90.75 89 VAL A O 1
ATOM 751 N N . TYR A 1 90 ? 8.219 -10.062 7.754 1 92.62 90 TYR A N 1
ATOM 752 C CA . TYR A 1 90 ? 6.895 -10.648 7.621 1 92.62 90 TYR A CA 1
ATOM 753 C C . TYR A 1 90 ? 6.797 -11.969 8.383 1 92.62 90 TYR A C 1
ATOM 755 O O . TYR A 1 90 ? 5.84 -12.195 9.125 1 92.62 90 TYR A O 1
ATOM 763 N N . GLY A 1 91 ? 7.742 -12.781 8.156 1 89.5 91 GLY A N 1
ATOM 764 C CA . GLY A 1 91 ? 7.734 -14.109 8.742 1 89.5 91 GLY A CA 1
ATOM 765 C C . GLY A 1 91 ? 8 -14.109 10.234 1 89.5 91 GLY A C 1
ATOM 766 O O . GLY A 1 91 ? 7.496 -14.969 10.961 1 89.5 91 GLY A O 1
ATOM 767 N N . THR A 1 92 ? 8.734 -13.188 10.75 1 87.31 92 THR A N 1
ATOM 768 C CA . THR A 1 92 ? 9.156 -13.188 12.148 1 87.31 92 THR A CA 1
ATOM 769 C C . THR A 1 92 ? 8.188 -12.375 13 1 87.31 92 THR A C 1
ATOM 771 O O . THR A 1 92 ? 7.836 -12.781 14.109 1 87.31 92 THR A O 1
ATOM 774 N N . PHE 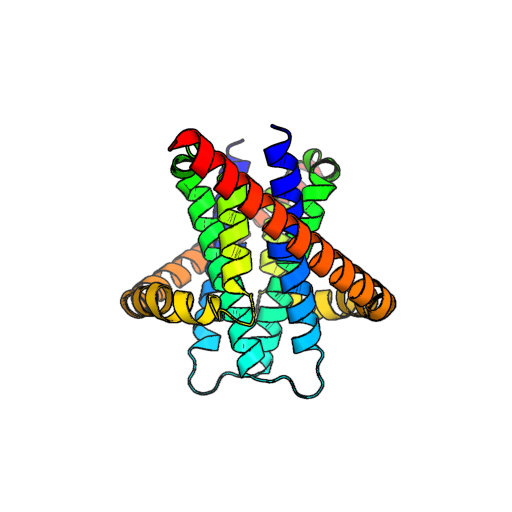A 1 93 ? 7.77 -11.336 12.516 1 83.5 93 PHE A N 1
ATOM 775 C CA . PHE A 1 93 ? 6.996 -10.414 13.344 1 83.5 93 PHE A CA 1
ATOM 776 C C . PHE A 1 93 ? 5.516 -10.477 12.984 1 83.5 93 PHE A C 1
ATOM 778 O O . PHE A 1 93 ? 4.66 -10.594 13.859 1 83.5 93 PHE A O 1
ATOM 785 N N . PHE A 1 94 ? 5.227 -10.414 11.797 1 85.94 94 PHE A N 1
ATOM 786 C CA . PHE A 1 94 ? 3.84 -10.258 11.375 1 85.94 94 PHE A CA 1
ATOM 787 C C . PHE A 1 94 ? 3.102 -11.586 11.43 1 85.94 94 PHE A C 1
ATOM 789 O O . PHE A 1 94 ? 2.039 -11.695 12.039 1 85.94 94 PHE A O 1
ATOM 796 N N . LYS A 1 95 ? 3.666 -12.57 10.766 1 85.81 95 LYS A N 1
ATOM 797 C CA . LYS A 1 95 ? 2.994 -13.859 10.617 1 85.81 95 LYS A CA 1
ATOM 798 C C . LYS A 1 95 ? 2.66 -14.469 11.977 1 85.81 95 LYS A C 1
ATOM 800 O O . LYS A 1 95 ? 1.517 -14.852 12.227 1 85.81 95 LYS A O 1
ATOM 805 N N . PRO A 1 96 ? 3.562 -14.438 12.875 1 83.38 96 PRO A N 1
ATOM 806 C CA . PRO A 1 96 ? 3.232 -15.055 14.156 1 83.38 96 PRO A CA 1
ATOM 807 C C . PRO A 1 96 ? 2.203 -14.25 14.953 1 83.38 96 PRO A C 1
ATOM 809 O O . PRO A 1 96 ? 1.364 -14.828 15.648 1 83.38 96 PRO A O 1
ATOM 812 N N . TYR A 1 97 ? 2.234 -13.016 14.867 1 80.75 97 TYR A N 1
ATOM 813 C CA . TYR A 1 97 ? 1.297 -12.164 15.594 1 80.75 97 TYR A CA 1
ATOM 814 C C . TYR A 1 97 ? -0.117 -12.32 15.039 1 80.75 97 TYR A C 1
ATOM 816 O O . TYR A 1 97 ? -1.078 -12.422 15.805 1 80.75 97 TYR A O 1
ATOM 824 N N . ILE A 1 98 ? -0.24 -12.367 13.805 1 79.88 98 ILE A N 1
ATOM 825 C CA . ILE A 1 98 ? -1.551 -12.438 13.172 1 79.88 98 ILE A CA 1
ATOM 826 C C . ILE A 1 98 ? -2.105 -13.859 13.297 1 79.88 98 ILE A C 1
ATOM 828 O O . ILE A 1 98 ? -3.307 -14.047 13.5 1 79.88 98 ILE A O 1
ATOM 832 N N . SER A 1 99 ? -1.225 -14.852 13.117 1 80.5 99 SER A N 1
ATOM 833 C CA . SER A 1 99 ? -1.658 -16.25 13.188 1 80.5 99 SER A CA 1
ATOM 834 C C . SER A 1 99 ? -2.232 -16.562 14.562 1 80.5 99 SER A C 1
ATOM 836 O O . SER A 1 99 ? -3.152 -17.391 14.68 1 80.5 99 SER A O 1
ATOM 838 N N . GLN A 1 100 ? -1.756 -15.906 15.539 1 78.88 100 GLN A N 1
ATOM 839 C CA . GLN A 1 100 ? -2.223 -16.141 16.906 1 78.88 100 GLN A CA 1
ATOM 840 C C . GLN A 1 100 ? -3.588 -15.492 17.141 1 78.88 100 GLN A C 1
ATOM 842 O O . GLN A 1 100 ? -4.375 -15.969 17.953 1 78.88 100 GLN A O 1
ATOM 847 N N . HIS A 1 101 ? -3.822 -14.484 16.359 1 74.56 101 HIS A N 1
ATOM 848 C CA . HIS A 1 101 ? -5.047 -13.727 16.594 1 74.56 101 HIS A CA 1
ATOM 849 C C . HIS A 1 101 ? -5.984 -13.805 15.391 1 74.56 101 HIS A C 1
ATOM 851 O O . HIS A 1 101 ? -6.867 -12.961 15.227 1 74.56 101 HIS A O 1
ATOM 857 N N . GLU A 1 102 ? -5.766 -14.727 14.594 1 74.31 102 GLU A N 1
ATOM 858 C CA . GLU A 1 102 ? -6.504 -14.836 13.336 1 74.31 102 GLU A CA 1
ATOM 859 C C . GLU A 1 102 ? -8.008 -14.914 13.586 1 74.31 102 GLU A C 1
ATOM 861 O O . GLU A 1 102 ? -8.789 -14.25 12.906 1 74.31 102 GLU A O 1
ATOM 866 N N . ASN A 1 103 ? -8.344 -15.703 14.5 1 74 103 ASN A N 1
ATOM 867 C CA . ASN A 1 103 ? -9.766 -15.898 14.781 1 74 103 ASN A CA 1
ATOM 868 C C . ASN A 1 103 ? -10.406 -14.617 15.312 1 74 103 ASN A C 1
ATOM 870 O O . ASN A 1 103 ? -11.516 -14.266 14.906 1 74 103 ASN A O 1
ATOM 874 N N . GLU A 1 104 ? -9.758 -14.008 16.141 1 74 104 GLU A N 1
ATOM 875 C CA . GLU A 1 104 ? -10.289 -12.773 16.719 1 74 104 GLU A CA 1
ATOM 876 C C . GLU A 1 104 ? -10.391 -11.68 15.664 1 74 104 GLU A C 1
ATOM 878 O O . GLU A 1 104 ? -11.375 -10.938 15.633 1 74 104 GLU A O 1
ATOM 883 N N . ILE A 1 105 ? -9.414 -11.695 14.844 1 72.81 105 ILE A N 1
ATOM 884 C CA . ILE A 1 105 ? -9.375 -10.664 13.805 1 72.81 105 ILE A CA 1
ATOM 885 C C . ILE A 1 105 ? -10.484 -10.922 12.789 1 72.81 105 ILE A C 1
ATOM 887 O O . ILE A 1 105 ? -11.188 -9.992 12.383 1 72.81 105 ILE A O 1
ATOM 891 N N . ASP A 1 106 ? -10.602 -12.195 12.414 1 76 106 ASP A N 1
ATOM 892 C CA . ASP A 1 106 ? -11.648 -12.562 11.469 1 76 106 ASP A CA 1
ATOM 893 C C . ASP A 1 106 ? -13.023 -12.141 11.977 1 76 106 ASP A C 1
ATOM 895 O O . ASP A 1 106 ? -13.836 -11.609 11.219 1 76 106 ASP A O 1
ATOM 899 N N . ARG A 1 107 ? -13.195 -12.359 13.211 1 70.31 107 ARG A N 1
ATOM 900 C CA . ARG A 1 107 ? -14.484 -12.023 13.812 1 70.31 107 ARG A CA 1
ATOM 901 C C . ARG A 1 107 ? -14.688 -10.516 13.859 1 70.31 107 ARG A C 1
ATOM 903 O O . ARG A 1 107 ? -15.773 -10.016 13.555 1 70.31 107 ARG A O 1
ATOM 910 N N . ASN A 1 108 ? -13.664 -9.883 14.227 1 73.06 108 ASN A N 1
ATOM 911 C CA . ASN A 1 108 ? -13.727 -8.422 14.289 1 73.06 108 ASN A CA 1
ATOM 912 C C . ASN A 1 108 ? -13.922 -7.809 12.906 1 73.06 108 ASN A C 1
ATOM 914 O O . ASN A 1 108 ? -14.648 -6.828 12.758 1 73.06 108 ASN A O 1
ATOM 918 N N . LEU A 1 109 ? -13.297 -8.359 12.023 1 69.75 109 LEU A N 1
ATOM 919 C CA . LEU A 1 109 ? -13.398 -7.867 10.656 1 69.75 109 LEU A CA 1
ATOM 920 C C . LEU A 1 109 ? -14.812 -8.047 10.117 1 69.75 109 LEU A C 1
ATOM 922 O O . LEU A 1 109 ? -15.336 -7.164 9.438 1 69.75 109 LEU A O 1
ATOM 926 N N . LEU A 1 110 ? -15.375 -9.234 10.391 1 68.06 110 LEU A N 1
ATOM 927 C CA . LEU A 1 110 ? -16.75 -9.5 9.953 1 68.06 110 LEU A CA 1
ATOM 928 C C . LEU A 1 110 ? -17.719 -8.5 10.586 1 68.06 110 LEU A C 1
ATOM 930 O O . LEU A 1 110 ? -18.625 -8.008 9.914 1 68.06 110 LEU A O 1
ATOM 934 N N . GLU A 1 111 ? -17.391 -8.203 11.758 1 70.12 111 GLU A N 1
ATOM 935 C CA . GLU A 1 111 ? -18.234 -7.238 12.461 1 70.12 111 GLU A CA 1
ATOM 936 C C . GLU A 1 111 ? -18.047 -5.832 11.906 1 70.12 111 GLU A C 1
ATOM 938 O O . GLU A 1 111 ? -19 -5.078 11.758 1 70.12 111 GLU A O 1
ATOM 943 N N . LEU A 1 112 ? -16.844 -5.551 11.688 1 66.44 112 LEU A N 1
ATOM 944 C CA . LEU A 1 112 ? -16.516 -4.238 11.141 1 66.44 112 LEU A CA 1
ATOM 945 C C . LEU A 1 112 ? -17.109 -4.07 9.742 1 66.44 112 LEU A C 1
ATOM 947 O O . LEU A 1 112 ? -17.609 -3 9.406 1 66.44 112 LEU A O 1
ATOM 951 N N . ARG A 1 113 ? -16.938 -5.145 8.977 1 69.69 113 ARG A N 1
ATOM 952 C CA . ARG A 1 113 ? -17.531 -5.137 7.641 1 69.69 113 ARG A CA 1
ATOM 953 C C . ARG A 1 113 ? -19.047 -4.91 7.719 1 69.69 113 ARG A C 1
ATOM 955 O O . ARG A 1 113 ? -19.594 -4.125 6.945 1 69.69 113 ARG A O 1
ATOM 962 N N . ALA A 1 114 ? -19.625 -5.652 8.531 1 66.56 114 ALA A N 1
ATOM 963 C CA . ALA A 1 114 ? -21.078 -5.523 8.719 1 66.56 114 ALA A CA 1
ATOM 964 C C . ALA A 1 114 ? -21.438 -4.117 9.172 1 66.56 114 ALA A C 1
ATOM 966 O O . ALA A 1 114 ? -22.391 -3.518 8.656 1 66.56 114 ALA A O 1
ATOM 967 N N . ARG A 1 115 ? -20.719 -3.629 10.062 1 63.34 115 ARG A N 1
ATOM 968 C CA . ARG A 1 115 ? -20.969 -2.289 10.586 1 63.34 115 ARG A CA 1
ATOM 969 C C . ARG A 1 115 ? -20.688 -1.228 9.531 1 63.34 115 ARG A C 1
ATOM 971 O O . ARG A 1 115 ? -21.422 -0.236 9.422 1 63.34 115 ARG A O 1
ATOM 978 N N . ALA A 1 116 ? -19.609 -1.371 8.82 1 66.56 116 ALA A N 1
ATOM 979 C CA . ALA A 1 116 ? -19.234 -0.439 7.758 1 66.56 116 ALA A CA 1
ATOM 980 C C . ALA A 1 116 ? -20.281 -0.408 6.656 1 66.56 116 ALA A C 1
ATOM 982 O O . ALA A 1 116 ? -20.641 0.663 6.16 1 66.56 116 ALA A O 1
ATOM 983 N N . THR A 1 117 ? -20.656 -1.651 6.309 1 65.31 117 THR A N 1
ATOM 984 C CA . THR A 1 117 ? -21.719 -1.743 5.309 1 65.31 117 THR A CA 1
ATOM 985 C C . THR A 1 117 ? -22.953 -1.001 5.773 1 65.31 117 THR A C 1
ATOM 987 O O . THR A 1 117 ? -23.578 -0.267 4.996 1 65.31 117 THR A O 1
ATOM 990 N N . ASP A 1 118 ? -23.25 -1.208 7 1 64.19 118 ASP A N 1
ATOM 991 C CA . ASP A 1 118 ? -24.422 -0.537 7.562 1 64.19 118 ASP A CA 1
ATOM 992 C C . ASP A 1 118 ? -24.234 0.979 7.566 1 64.19 118 ASP A C 1
ATOM 994 O O . ASP A 1 118 ? -25.156 1.724 7.254 1 64.19 118 ASP A O 1
ATOM 998 N N . THR A 1 119 ? -23.047 1.3 7.895 1 61.47 119 THR A N 1
ATOM 999 C CA . THR A 1 119 ? -22.75 2.727 7.977 1 61.47 119 THR A CA 1
ATOM 1000 C C . THR A 1 119 ? -22.734 3.357 6.586 1 61.47 119 THR A C 1
ATOM 1002 O O . THR A 1 119 ? -23.219 4.477 6.402 1 61.47 119 THR A O 1
ATOM 1005 N N . VAL A 1 120 ? -22.094 2.695 5.699 1 64.12 120 VAL A N 1
ATOM 1006 C CA . VAL A 1 120 ? -22.047 3.17 4.32 1 64.12 120 VAL A CA 1
ATOM 1007 C C . VAL A 1 120 ? -23.469 3.318 3.781 1 64.12 120 VAL A C 1
ATOM 1009 O O . VAL A 1 120 ? -23.797 4.305 3.109 1 64.12 120 VAL A O 1
ATOM 1012 N N . VAL A 1 121 ? -24.219 2.34 4.008 1 62.84 121 VAL A N 1
ATOM 1013 C CA . VAL A 1 121 ? -25.609 2.383 3.568 1 62.84 121 VAL A CA 1
ATOM 1014 C C . VAL A 1 121 ? -26.328 3.562 4.227 1 62.84 121 VAL A C 1
ATOM 1016 O O . VAL A 1 121 ? -27.078 4.285 3.566 1 62.84 121 VAL A O 1
ATOM 1019 N N . LEU A 1 122 ? -26 3.719 5.449 1 59.5 122 LEU A N 1
ATOM 1020 C CA . LEU A 1 122 ? -26.625 4.824 6.164 1 59.5 122 LEU A CA 1
ATOM 1021 C C . LEU A 1 122 ? -26.172 6.164 5.594 1 59.5 122 LEU A C 1
ATOM 1023 O O . LEU A 1 122 ? -27 7.074 5.418 1 59.5 122 LEU A O 1
ATOM 1027 N N . TYR A 1 123 ? -24.953 6.227 5.352 1 59.5 123 TYR A N 1
ATOM 1028 C CA . TYR A 1 123 ? -24.406 7.465 4.809 1 59.5 123 TYR A CA 1
ATOM 1029 C C . TYR A 1 123 ? -24.938 7.723 3.404 1 59.5 123 TYR A C 1
ATOM 1031 O O . TYR A 1 123 ? -25.234 8.867 3.047 1 59.5 123 TYR A O 1
ATOM 1039 N N . PHE A 1 124 ? -24.984 6.77 2.613 1 60.84 124 PHE A N 1
ATOM 1040 C CA . PHE A 1 124 ? -25.562 6.906 1.28 1 60.84 124 PHE A CA 1
ATOM 1041 C C . PHE A 1 124 ? -27.031 7.293 1.361 1 60.84 124 PHE A C 1
ATOM 1043 O O . PHE A 1 124 ? -27.516 8.102 0.562 1 60.84 124 PHE A O 1
ATOM 1050 N N . GLN A 1 125 ? -27.625 6.75 2.27 1 60.34 125 GLN A N 1
ATOM 1051 C CA . GLN A 1 125 ? -29.031 7.102 2.471 1 60.34 125 GLN A CA 1
ATOM 1052 C C . GLN A 1 125 ? -29.172 8.555 2.918 1 60.34 125 GLN A C 1
ATOM 1054 O O . GLN A 1 125 ? -30.062 9.273 2.445 1 60.34 125 GLN A O 1
ATOM 1059 N N . LYS A 1 126 ? -28.328 8.883 3.74 1 60.44 126 LYS A N 1
ATOM 1060 C CA . LYS A 1 126 ? -28.359 10.258 4.223 1 60.44 126 LYS A CA 1
ATOM 1061 C C . LYS A 1 126 ? -27.969 11.234 3.115 1 60.44 126 LYS A C 1
ATOM 1063 O O . LYS A 1 126 ? -28.578 12.297 2.973 1 60.44 126 LYS A O 1
ATOM 1068 N N . ALA A 1 127 ? -26.969 10.953 2.406 1 60.25 127 ALA A N 1
ATOM 1069 C CA . ALA A 1 127 ? -26.562 11.781 1.278 1 60.25 127 ALA A CA 1
ATOM 1070 C C . ALA A 1 127 ? -27.641 11.836 0.208 1 60.25 127 ALA A C 1
ATOM 1072 O O . ALA A 1 127 ? -27.891 12.898 -0.373 1 60.25 127 ALA A O 1
ATOM 1073 N N . ALA A 1 128 ? -28.141 10.695 -0.044 1 58.78 128 ALA A N 1
ATOM 1074 C CA . ALA A 1 128 ? -29.266 10.641 -0.978 1 58.78 128 ALA A CA 1
ATOM 1075 C C . ALA A 1 128 ? -30.438 11.469 -0.469 1 58.78 128 ALA A C 1
ATOM 1077 O O . ALA A 1 128 ? -31.078 12.18 -1.241 1 58.78 128 ALA A O 1
ATOM 1078 N N . SER A 1 129 ? -30.609 11.297 0.746 1 59.47 129 SER A N 1
ATOM 1079 C CA . SER A 1 129 ? -31.719 12.055 1.328 1 59.47 129 SER A CA 1
ATOM 1080 C C . SER A 1 129 ? -31.391 13.539 1.384 1 59.47 129 SER A C 1
ATOM 1082 O O . SER A 1 129 ? -32.281 14.383 1.178 1 59.47 129 SER A O 1
ATOM 1084 N N . ALA A 1 130 ? -30.188 13.789 1.712 1 57 130 ALA A N 1
ATOM 1085 C CA . ALA A 1 130 ? -29.781 15.195 1.717 1 57 130 ALA A CA 1
ATOM 1086 C C . ALA A 1 130 ? -29.75 15.766 0.302 1 57 130 ALA A C 1
ATOM 1088 O O . ALA A 1 130 ? -30.109 16.922 0.087 1 57 130 ALA A O 1
ATOM 1089 N N . GLY A 1 131 ? -29.141 15.039 -0.59 1 54.72 131 GLY A N 1
ATOM 1090 C CA . GLY A 1 131 ? -29.219 15.469 -1.979 1 54.72 131 GLY A CA 1
ATOM 1091 C C . GLY A 1 131 ? -30.641 15.625 -2.48 1 54.72 131 GLY A C 1
ATOM 1092 O O . GLY A 1 131 ? -30.922 16.531 -3.258 1 54.72 131 GLY A O 1
ATOM 1093 N N . GLN A 1 132 ? -31.328 14.711 -2.053 1 56.06 132 GLN A N 1
ATOM 1094 C CA . GLN A 1 132 ? -32.719 14.875 -2.408 1 56.06 132 GLN A CA 1
ATOM 1095 C C . GLN A 1 132 ? -33.312 16.109 -1.747 1 56.06 132 GLN A C 1
ATOM 1097 O O . GLN A 1 132 ? -34.188 16.781 -2.33 1 56.06 132 GLN A O 1
ATOM 1102 N N . SER A 1 133 ? -32.781 16.422 -0.614 1 53.59 133 SER A N 1
ATOM 1103 C CA . SER A 1 133 ? -33.375 17.594 0.019 1 53.59 133 SER A CA 1
ATOM 1104 C C . SER A 1 133 ? -32.781 18.891 -0.55 1 53.59 133 SER A C 1
ATOM 1106 O O . SER A 1 133 ? -33.406 19.938 -0.522 1 53.59 133 SER A O 1
ATOM 1108 N N . THR A 1 134 ? -31.484 18.828 -0.859 1 50.78 134 THR A N 1
ATOM 1109 C CA . THR A 1 134 ? -30.969 20.047 -1.451 1 50.78 134 THR A CA 1
ATOM 1110 C C . THR A 1 134 ? -31.547 20.266 -2.852 1 50.78 134 THR A C 1
ATOM 1112 O O . THR A 1 134 ? -31.516 21.375 -3.375 1 50.78 134 THR A O 1
ATOM 1115 N N . PHE A 1 135 ? -31.625 19.234 -3.604 1 51 135 PHE A N 1
ATOM 1116 C CA . PHE A 1 135 ? -32.219 19.438 -4.922 1 51 135 PHE A CA 1
ATOM 1117 C C . PHE A 1 135 ? -33.719 19.703 -4.809 1 51 135 PHE A C 1
ATOM 1119 O O . PHE A 1 135 ? -34.312 20.297 -5.711 1 51 135 PHE A O 1
ATOM 1126 N N . PHE A 1 136 ? -34.312 19.156 -3.842 1 40.78 136 PHE A N 1
ATOM 1127 C CA . PHE A 1 136 ? -35.688 19.656 -3.789 1 40.78 136 PHE A CA 1
ATOM 1128 C C . PHE A 1 136 ? -35.844 20.734 -2.723 1 40.78 136 PHE A C 1
ATOM 1130 O O . PHE A 1 136 ? -35.188 20.672 -1.682 1 40.78 136 PHE A O 1
ATOM 1137 N N . MET B 1 1 ? -15.086 18.875 10.57 1 39.12 1 MET B N 1
ATOM 1138 C CA . MET B 1 1 ? -13.867 18.484 11.289 1 39.12 1 MET B CA 1
ATOM 1139 C C . MET B 1 1 ? -13.906 17.016 11.664 1 39.12 1 MET B C 1
ATOM 1141 O O . MET B 1 1 ? -12.914 16.297 11.508 1 39.12 1 MET B O 1
ATOM 1145 N N . MET B 1 2 ? -15.133 16.75 12.445 1 45.88 2 MET B N 1
ATOM 1146 C CA . MET B 1 2 ? -15.438 15.453 13.031 1 45.88 2 MET B CA 1
ATOM 1147 C C . MET B 1 2 ? -15.461 14.367 11.961 1 45.88 2 MET B C 1
ATOM 1149 O O . MET B 1 2 ? -14.984 13.258 12.188 1 45.88 2 MET B O 1
ATOM 1153 N N . GLY B 1 3 ? -16.125 14.875 10.789 1 53.47 3 GLY B N 1
ATOM 1154 C CA . GLY B 1 3 ? -16.344 14.023 9.633 1 53.47 3 GLY B CA 1
ATOM 1155 C C . GLY B 1 3 ? -15.055 13.523 9 1 53.47 3 GLY B C 1
ATOM 1156 O O . GLY B 1 3 ? -14.992 12.391 8.523 1 53.47 3 GLY B O 1
ATOM 1157 N N . GLY B 1 4 ? -14.047 14.375 9.406 1 63 4 GLY B N 1
ATOM 1158 C CA . GLY B 1 4 ? -12.734 14.102 8.844 1 63 4 GLY B CA 1
ATOM 1159 C C . GLY B 1 4 ? -12 12.984 9.555 1 63 4 GLY B C 1
ATOM 1160 O O . GLY B 1 4 ? -11.422 12.102 8.914 1 63 4 GLY B O 1
ATOM 1161 N N . PHE B 1 5 ? -12.344 12.969 10.906 1 73.38 5 PHE B N 1
ATOM 1162 C CA . PHE B 1 5 ? -11.656 11.961 11.711 1 73.38 5 PHE B CA 1
ATOM 1163 C C . PHE B 1 5 ? -12.227 10.578 11.438 1 73.38 5 PHE B C 1
ATOM 1165 O O . PHE B 1 5 ? -11.477 9.617 11.258 1 73.38 5 PHE B O 1
ATOM 1172 N N . LEU B 1 6 ? -13.539 10.555 11.453 1 75.44 6 LEU B N 1
ATOM 1173 C CA . LEU B 1 6 ? -14.188 9.273 11.203 1 75.44 6 LEU B CA 1
ATOM 1174 C C . LEU B 1 6 ? -13.82 8.734 9.82 1 75.44 6 LEU B C 1
ATOM 1176 O O . LEU B 1 6 ? -13.562 7.539 9.664 1 75.44 6 LEU B O 1
ATOM 1180 N N . SER B 1 7 ? -13.844 9.641 8.922 1 75.62 7 SER B N 1
ATOM 1181 C CA . SER B 1 7 ? -13.508 9.227 7.566 1 75.62 7 SER B CA 1
ATOM 1182 C C . SER B 1 7 ? -12.07 8.734 7.48 1 75.62 7 SER B C 1
ATOM 1184 O O . SER B 1 7 ? -11.773 7.789 6.75 1 75.62 7 SER B O 1
ATOM 1186 N N . ARG B 1 8 ? -11.289 9.305 8.312 1 81.19 8 ARG B N 1
ATOM 1187 C CA . ARG B 1 8 ? -9.883 8.906 8.328 1 81.19 8 ARG B CA 1
ATOM 1188 C C . ARG B 1 8 ? -9.719 7.512 8.922 1 81.19 8 ARG B C 1
ATOM 1190 O O . ARG B 1 8 ? -8.961 6.695 8.398 1 81.19 8 ARG B O 1
ATOM 1197 N N . VAL B 1 9 ? -10.414 7.277 9.961 1 81.56 9 VAL B N 1
ATOM 1198 C CA . VAL B 1 9 ? -10.352 5.977 10.617 1 81.56 9 VAL B CA 1
ATOM 1199 C C . VAL B 1 9 ? -10.891 4.898 9.688 1 81.56 9 VAL B C 1
ATOM 1201 O O . VAL B 1 9 ? -10.305 3.818 9.57 1 81.56 9 VAL B O 1
ATOM 1204 N N . LEU B 1 10 ? -11.914 5.195 9.039 1 82.56 10 LEU B N 1
ATOM 1205 C CA . LEU B 1 10 ? -12.523 4.238 8.125 1 82.56 10 LEU B CA 1
ATOM 1206 C C . LEU B 1 10 ? -11.617 3.977 6.93 1 82.56 10 LEU B C 1
ATOM 1208 O O . LEU B 1 10 ? -11.531 2.848 6.441 1 82.56 10 LEU B O 1
ATOM 1212 N N . LEU B 1 11 ? -10.969 4.984 6.527 1 84.31 11 LEU B N 1
ATOM 1213 C CA . LEU B 1 11 ? -10.023 4.848 5.426 1 84.31 11 LEU B CA 1
ATOM 1214 C C . LEU B 1 11 ? -8.875 3.922 5.812 1 84.31 11 LEU B C 1
ATOM 1216 O O . LEU B 1 11 ? -8.469 3.068 5.02 1 84.31 11 LEU B O 1
ATOM 1220 N N . LEU B 1 12 ? -8.438 4.066 7.02 1 86.5 12 LEU B N 1
ATOM 1221 C CA . LEU B 1 12 ? -7.348 3.217 7.488 1 86.5 12 LEU B CA 1
ATOM 1222 C C . LEU B 1 12 ? -7.809 1.77 7.625 1 86.5 12 LEU B C 1
ATOM 1224 O O . LEU B 1 12 ? -7.086 0.847 7.242 1 86.5 12 LEU B O 1
ATOM 1228 N N . ALA B 1 13 ? -8.938 1.675 8.047 1 86.25 13 ALA B N 1
ATOM 1229 C CA . ALA B 1 13 ? -9.469 0.336 8.289 1 86.25 13 ALA B CA 1
ATOM 1230 C C . ALA B 1 13 ? -9.797 -0.368 6.977 1 86.25 13 ALA B C 1
ATOM 1232 O O . ALA B 1 13 ? -9.344 -1.487 6.734 1 86.25 13 ALA B O 1
ATOM 1233 N N . PHE B 1 14 ? -10.406 0.348 6.078 1 86.38 14 PHE B N 1
ATOM 1234 C CA . PHE B 1 14 ? -10.914 -0.306 4.879 1 86.38 14 PHE B CA 1
ATOM 1235 C C . PHE B 1 14 ? -9.953 -0.133 3.715 1 86.38 14 PHE B C 1
ATOM 1237 O O . PHE B 1 14 ? -9.977 -0.907 2.756 1 86.38 14 PHE B O 1
ATOM 1244 N N . GLY B 1 15 ? -9.172 0.827 3.811 1 87.94 15 GLY B N 1
ATOM 1245 C CA . GLY B 1 15 ? -8.242 1.078 2.725 1 87.94 15 GLY B CA 1
ATOM 1246 C C . GLY B 1 15 ? -6.906 0.38 2.91 1 87.94 15 GLY B C 1
ATOM 1247 O O . GLY B 1 15 ? -6.227 0.064 1.933 1 87.94 15 GLY B O 1
ATOM 1248 N N . TYR B 1 16 ? -6.586 0.096 4.164 1 91.44 16 TYR B N 1
ATOM 1249 C CA . TYR B 1 16 ? -5.25 -0.431 4.414 1 91.44 16 TYR B CA 1
ATOM 1250 C C . TYR B 1 16 ? -5.316 -1.715 5.234 1 91.44 16 TYR B C 1
ATOM 1252 O O . TYR B 1 16 ? -4.883 -2.773 4.773 1 91.44 16 TYR B O 1
ATOM 1260 N N . ALA B 1 17 ? -5.996 -1.635 6.332 1 88.19 17 ALA B N 1
ATOM 1261 C CA . ALA B 1 17 ? -5.98 -2.771 7.246 1 88.19 17 ALA B CA 1
ATOM 1262 C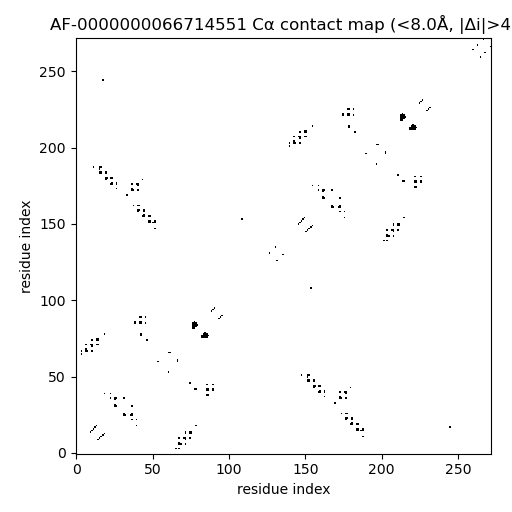 C . ALA B 1 17 ? -6.734 -3.961 6.656 1 88.19 17 ALA B C 1
ATOM 1264 O O . ALA B 1 17 ? -6.223 -5.086 6.648 1 88.19 17 ALA B O 1
ATOM 1265 N N . TYR B 1 18 ? -7.898 -3.752 6.125 1 88.06 18 TYR B N 1
ATOM 1266 C CA . TYR B 1 18 ? -8.727 -4.824 5.574 1 88.06 18 TYR B CA 1
ATOM 1267 C C . TYR B 1 18 ? -8.055 -5.461 4.367 1 88.06 18 TYR B C 1
ATOM 1269 O O . TYR B 1 18 ? -7.906 -6.688 4.305 1 88.06 18 TYR B O 1
ATOM 1277 N N . PRO B 1 19 ? -7.715 -4.672 3.428 1 89.81 19 PRO B N 1
ATOM 1278 C CA . PRO B 1 19 ? -7.027 -5.266 2.279 1 89.81 19 PRO B CA 1
ATOM 1279 C C . PRO B 1 19 ? -5.742 -5.996 2.67 1 89.81 19 PRO B C 1
ATOM 1281 O O . PRO B 1 19 ? -5.41 -7.027 2.08 1 89.81 19 PRO B O 1
ATOM 1284 N N . ALA B 1 20 ? -5.008 -5.453 3.631 1 91.69 20 ALA B N 1
ATOM 1285 C CA . ALA B 1 20 ? -3.777 -6.098 4.082 1 91.69 20 ALA B CA 1
ATOM 1286 C C . ALA B 1 20 ? -4.07 -7.457 4.711 1 91.69 20 ALA B C 1
ATOM 1288 O O . ALA B 1 20 ? -3.33 -8.422 4.496 1 91.69 20 ALA B O 1
ATOM 1289 N N . TYR B 1 21 ? -5.094 -7.52 5.414 1 89.75 21 TYR B N 1
ATOM 1290 C CA . TYR B 1 21 ? -5.48 -8.766 6.059 1 89.75 21 TYR B CA 1
ATOM 1291 C C . TYR B 1 21 ? -5.91 -9.805 5.023 1 89.75 21 TYR B C 1
ATOM 1293 O O . TYR B 1 21 ? -5.555 -10.977 5.129 1 89.75 21 TYR B O 1
ATOM 1301 N N . GLU B 1 22 ? -6.707 -9.43 4.094 1 87.69 22 GLU B N 1
ATOM 1302 C CA . GLU B 1 22 ? -7.117 -10.328 3.02 1 87.69 22 GLU B CA 1
ATOM 1303 C C . GLU B 1 22 ? -5.918 -10.797 2.203 1 87.69 22 GLU B C 1
ATOM 1305 O O . GLU B 1 22 ? -5.867 -11.953 1.771 1 87.69 22 GLU B O 1
ATOM 1310 N N . CYS B 1 23 ? -5.055 -9.906 1.963 1 89.5 23 CYS B N 1
ATOM 1311 C CA . CYS B 1 23 ? -3.812 -10.25 1.278 1 89.5 23 CYS B CA 1
ATOM 1312 C C . CYS B 1 23 ? -3.027 -11.289 2.068 1 89.5 23 CYS B C 1
ATOM 1314 O O . CYS B 1 23 ? -2.504 -12.25 1.494 1 89.5 23 CYS B O 1
ATOM 1316 N N . TYR B 1 24 ? -2.945 -11.086 3.377 1 91.69 24 TYR B N 1
ATOM 1317 C CA . TYR B 1 24 ? -2.279 -12.031 4.262 1 91.69 24 TYR B CA 1
ATOM 1318 C C . TYR B 1 24 ? -2.914 -13.414 4.156 1 91.69 24 TYR B C 1
ATOM 1320 O O . TYR B 1 24 ? -2.209 -14.422 4.062 1 91.69 24 TYR B O 1
ATOM 1328 N N . LYS B 1 25 ? -4.172 -13.445 4.148 1 90.19 25 LYS B N 1
ATOM 1329 C CA . LYS B 1 25 ? -4.883 -14.711 4.047 1 90.19 25 LYS B CA 1
ATOM 1330 C C . LYS B 1 25 ? -4.582 -15.406 2.721 1 90.19 25 LYS B C 1
ATOM 1332 O O . LYS B 1 25 ? -4.477 -16.641 2.668 1 90.19 25 LYS B O 1
ATOM 1337 N N . THR B 1 26 ? -4.484 -14.672 1.674 1 90.06 26 THR B N 1
ATOM 1338 C CA . THR B 1 26 ? -4.207 -15.211 0.348 1 90.06 26 THR B CA 1
ATOM 1339 C C . THR B 1 26 ? -2.783 -15.758 0.275 1 90.06 26 THR B C 1
ATOM 1341 O O . THR B 1 26 ? -2.549 -16.828 -0.292 1 90.06 26 THR B O 1
ATOM 1344 N N . VAL B 1 27 ? -1.844 -15.047 0.884 1 91.12 27 VAL B N 1
ATOM 1345 C CA . VAL B 1 27 ? -0.431 -15.406 0.834 1 91.12 27 VAL B CA 1
ATOM 1346 C C . VAL B 1 27 ? -0.188 -16.672 1.67 1 91.12 27 VAL B C 1
ATOM 1348 O O . VAL B 1 27 ? 0.678 -17.484 1.342 1 91.12 27 VAL B O 1
ATOM 1351 N N . GLU B 1 28 ? -0.959 -16.844 2.715 1 90.38 28 GLU B N 1
ATOM 1352 C CA . GLU B 1 28 ? -0.715 -17.938 3.66 1 90.38 28 GLU B CA 1
ATOM 1353 C C . GLU B 1 28 ? -1.46 -19.203 3.252 1 90.38 28 GLU B C 1
ATOM 1355 O O . GLU B 1 28 ? -1.32 -20.25 3.895 1 90.38 28 GLU B O 1
ATOM 1360 N N . LEU B 1 29 ? -2.205 -19.047 2.248 1 88 29 LEU B N 1
ATOM 1361 C CA . LEU B 1 29 ? -2.857 -20.25 1.747 1 88 29 LEU B CA 1
ATOM 1362 C C . LEU B 1 29 ? -1.829 -21.266 1.26 1 88 29 LEU B C 1
ATOM 1364 O O . LEU B 1 29 ? -0.769 -20.891 0.756 1 88 29 LEU B O 1
ATOM 1368 N N . ASN B 1 30 ? -2.084 -22.484 1.392 1 84.94 30 ASN B N 1
ATOM 1369 C CA . ASN B 1 30 ? -1.19 -23.547 0.947 1 84.94 30 ASN B CA 1
ATOM 1370 C C . ASN B 1 30 ? -0.962 -23.5 -0.562 1 84.94 30 ASN B C 1
ATOM 1372 O O . ASN B 1 30 ? 0.157 -23.703 -1.032 1 84.94 30 ASN B O 1
ATOM 1376 N N . LYS B 1 31 ? -2.051 -23.281 -1.312 1 88.19 31 LYS B N 1
ATOM 1377 C CA . LYS B 1 31 ? -1.986 -23.109 -2.76 1 88.19 31 LYS B CA 1
ATOM 1378 C C . LYS B 1 31 ? -2.641 -21.797 -3.182 1 88.19 31 LYS B C 1
ATOM 1380 O O . LYS B 1 31 ? -3.811 -21.781 -3.57 1 88.19 31 LYS B O 1
ATOM 1385 N N . PRO B 1 32 ? -1.781 -20.797 -3.031 1 88.19 32 PRO B N 1
ATOM 1386 C CA . PRO B 1 32 ? -2.387 -19.5 -3.395 1 88.19 32 PRO B CA 1
ATOM 1387 C C . PRO B 1 32 ? -2.75 -19.422 -4.875 1 88.19 32 PRO B C 1
ATOM 1389 O O . PRO B 1 32 ? -2.02 -19.938 -5.723 1 88.19 32 PRO B O 1
ATOM 1392 N N . GLU B 1 33 ? -3.908 -18.922 -5.066 1 89.69 33 GLU B N 1
ATOM 1393 C CA . GLU B 1 33 ? -4.344 -18.688 -6.441 1 89.69 33 GLU B CA 1
ATOM 1394 C C . GLU B 1 33 ? -3.631 -17.484 -7.047 1 89.69 33 GLU B C 1
ATOM 1396 O O . GLU B 1 33 ? -3.736 -16.375 -6.531 1 89.69 33 GLU B O 1
ATOM 1401 N N . ILE B 1 34 ? -3.002 -17.719 -8.078 1 90.62 34 ILE B N 1
ATOM 1402 C CA . ILE B 1 34 ? -2.207 -16.688 -8.742 1 90.62 34 ILE B CA 1
ATOM 1403 C C . ILE B 1 34 ? -3.09 -15.492 -9.07 1 90.62 34 ILE B C 1
ATOM 1405 O O . ILE B 1 34 ? -2.654 -14.344 -8.969 1 90.62 34 ILE B O 1
ATOM 1409 N N . ALA B 1 35 ? -4.289 -15.773 -9.398 1 89.12 35 ALA B N 1
ATOM 1410 C CA . ALA B 1 35 ? -5.223 -14.719 -9.781 1 89.12 35 ALA B CA 1
ATOM 1411 C C . ALA B 1 35 ? -5.5 -13.781 -8.609 1 89.12 35 ALA B C 1
ATOM 1413 O O . ALA B 1 35 ? -5.602 -12.562 -8.789 1 89.12 35 ALA B O 1
ATOM 1414 N N . GLN B 1 36 ? -5.609 -14.336 -7.457 1 90.75 36 GLN B N 1
ATOM 1415 C CA . GLN B 1 36 ? -5.871 -13.539 -6.262 1 90.75 36 GLN B CA 1
ATOM 1416 C C . GLN B 1 36 ? -4.648 -12.703 -5.879 1 90.75 36 GLN B C 1
ATOM 1418 O O . GLN B 1 36 ? -4.785 -11.562 -5.445 1 90.75 36 GLN B O 1
ATOM 1423 N N . LEU B 1 37 ? -3.543 -13.359 -6.105 1 92.62 37 LEU B N 1
ATOM 1424 C CA . LEU B 1 37 ? -2.311 -12.641 -5.805 1 92.62 37 LEU B CA 1
ATOM 1425 C C . LEU B 1 37 ? -2.133 -11.453 -6.742 1 92.62 37 LEU B C 1
ATOM 1427 O O . LEU B 1 37 ? -1.75 -10.367 -6.305 1 92.62 37 LEU B O 1
ATOM 1431 N N . ILE B 1 38 ? -2.498 -11.656 -7.969 1 92.19 38 ILE B N 1
ATOM 1432 C CA . ILE B 1 38 ? -2.4 -10.594 -8.969 1 92.19 38 ILE B CA 1
ATOM 1433 C C . ILE B 1 38 ? -3.373 -9.469 -8.633 1 92.19 38 ILE B C 1
ATOM 1435 O O . ILE B 1 38 ? -3.029 -8.289 -8.734 1 92.19 38 ILE B O 1
ATOM 1439 N N . PHE B 1 39 ? -4.473 -9.836 -8.164 1 92.12 39 PHE B N 1
ATOM 1440 C CA . PHE B 1 39 ? -5.5 -8.875 -7.797 1 92.12 39 PHE B CA 1
ATOM 1441 C C . PHE B 1 39 ? -5.004 -7.957 -6.684 1 92.12 39 PHE B C 1
ATOM 1443 O O . PHE B 1 39 ? -5.109 -6.73 -6.785 1 92.12 39 PHE B O 1
ATOM 1450 N N . TRP B 1 40 ? -4.457 -8.547 -5.633 1 92.31 40 TRP B N 1
ATOM 1451 C CA . TRP B 1 40 ? -3.984 -7.766 -4.492 1 92.31 40 TRP B CA 1
ATOM 1452 C C . TRP B 1 40 ? -2.787 -6.906 -4.879 1 92.31 40 TRP B C 1
ATOM 1454 O O . TRP B 1 40 ? -2.658 -5.77 -4.418 1 92.31 40 TRP B O 1
ATOM 1464 N N . CYS B 1 41 ? -1.985 -7.477 -5.715 1 93.56 41 CYS B N 1
ATOM 1465 C CA . CYS B 1 41 ? -0.851 -6.695 -6.195 1 93.56 41 CYS B CA 1
ATOM 1466 C C . CYS B 1 41 ? -1.321 -5.469 -6.973 1 93.56 41 CYS B C 1
ATOM 1468 O O . CYS B 1 41 ? -0.801 -4.367 -6.777 1 93.56 41 CYS B O 1
ATOM 1470 N N . GLN B 1 42 ? -2.283 -5.664 -7.836 1 92.81 42 GLN B N 1
ATOM 1471 C CA . GLN B 1 42 ? -2.838 -4.555 -8.609 1 92.81 42 GLN B CA 1
ATOM 1472 C C . GLN B 1 42 ? -3.469 -3.512 -7.691 1 92.81 42 GLN B C 1
ATOM 1474 O O . GLN B 1 42 ? -3.338 -2.309 -7.926 1 92.81 42 GLN B O 1
ATOM 1479 N N . TYR B 1 43 ? -4.184 -4.008 -6.719 1 94 43 TYR B N 1
ATOM 1480 C CA . TYR B 1 43 ? -4.801 -3.113 -5.742 1 94 43 TYR B CA 1
ATOM 1481 C C . TYR B 1 43 ? -3.756 -2.217 -5.09 1 94 43 TYR B C 1
ATOM 1483 O O . TYR B 1 43 ? -3.924 -0.996 -5.031 1 94 43 TYR B O 1
ATOM 1491 N N . TRP B 1 44 ? -2.668 -2.793 -4.594 1 93.19 44 TRP B N 1
ATOM 1492 C CA . TRP B 1 44 ? -1.637 -2.059 -3.871 1 93.19 44 TRP B CA 1
ATOM 1493 C C . TRP B 1 44 ? -0.896 -1.102 -4.801 1 93.19 44 TRP B C 1
ATOM 1495 O O . TRP B 1 44 ? -0.457 -0.03 -4.375 1 93.19 44 TRP B O 1
ATOM 1505 N N . ILE B 1 45 ? -0.77 -1.475 -6.047 1 94.06 45 ILE B N 1
ATOM 1506 C CA . ILE B 1 45 ? -0.161 -0.583 -7.031 1 94.06 45 ILE B CA 1
ATOM 1507 C C . ILE B 1 45 ? -1.002 0.683 -7.168 1 94.06 45 ILE B C 1
ATOM 1509 O O . ILE B 1 45 ? -0.466 1.794 -7.184 1 94.06 45 ILE B O 1
ATOM 1513 N N . LEU B 1 46 ? -2.271 0.518 -7.242 1 92.69 46 LEU B N 1
ATOM 1514 C CA . LEU B 1 46 ? -3.188 1.644 -7.395 1 92.69 46 LEU B CA 1
ATOM 1515 C C . LEU B 1 46 ? -3.176 2.523 -6.148 1 92.69 46 LEU B C 1
ATOM 1517 O O . LEU B 1 46 ? -3.203 3.752 -6.25 1 92.69 46 LEU B O 1
ATOM 1521 N N . VAL B 1 47 ? -3.16 1.874 -5.004 1 93 47 VAL B N 1
ATOM 1522 C CA . VAL B 1 47 ? -3.098 2.604 -3.742 1 93 47 VAL B CA 1
ATOM 1523 C C . VAL B 1 47 ? -1.805 3.412 -3.676 1 93 47 VAL B C 1
ATOM 1525 O O . VAL B 1 47 ? -1.81 4.57 -3.25 1 93 47 VAL B O 1
ATOM 1528 N N . ALA B 1 48 ? -0.681 2.799 -4.07 1 92.44 48 ALA B N 1
ATOM 1529 C CA . ALA B 1 48 ? 0.607 3.486 -4.094 1 92.44 48 ALA B CA 1
ATOM 1530 C C . ALA B 1 48 ? 0.568 4.691 -5.031 1 92.44 48 ALA B C 1
ATOM 1532 O O . ALA B 1 48 ? 1.07 5.766 -4.691 1 92.44 48 ALA B O 1
ATOM 1533 N N . LEU B 1 49 ? -0.013 4.52 -6.188 1 89.81 49 LEU B N 1
ATOM 1534 C CA . LEU B 1 49 ? -0.141 5.598 -7.16 1 89.81 49 LEU B CA 1
ATOM 1535 C C . LEU B 1 49 ? -0.968 6.746 -6.598 1 89.81 49 LEU B C 1
ATOM 1537 O O . LEU B 1 49 ? -0.601 7.914 -6.746 1 89.81 49 LEU B O 1
ATOM 1541 N N . LEU B 1 50 ? -2.059 6.418 -6.008 1 87.5 50 LEU B N 1
ATOM 1542 C CA . LEU B 1 50 ? -2.916 7.438 -5.41 1 87.5 50 LEU B CA 1
ATOM 1543 C C . LEU B 1 50 ? -2.176 8.195 -4.316 1 87.5 50 LEU B C 1
ATOM 1545 O O . LEU B 1 50 ? -2.322 9.414 -4.191 1 87.5 50 LEU B O 1
ATOM 1549 N N . THR B 1 51 ? -1.402 7.441 -3.512 1 86.56 51 THR B N 1
ATOM 1550 C CA . THR B 1 51 ? -0.626 8.055 -2.439 1 86.56 51 THR B CA 1
ATOM 1551 C C . THR B 1 51 ? 0.389 9.047 -3.006 1 86.56 51 THR B C 1
ATOM 1553 O O . THR B 1 51 ? 0.551 10.148 -2.479 1 86.56 51 THR B O 1
ATOM 1556 N N . VAL B 1 52 ? 1.016 8.695 -4.09 1 85.06 52 VAL B N 1
ATOM 1557 C CA . VAL B 1 52 ? 2.004 9.555 -4.742 1 85.06 52 VAL B CA 1
ATOM 1558 C C . VAL B 1 52 ? 1.313 10.773 -5.34 1 85.06 52 VAL B C 1
ATOM 1560 O O . VAL B 1 52 ? 1.786 11.906 -5.184 1 85.06 52 VAL B O 1
ATOM 1563 N N . LEU B 1 53 ? 0.235 10.547 -6 1 82.56 53 LEU B N 1
ATOM 1564 C CA . LEU B 1 53 ? -0.511 11.641 -6.625 1 82.56 53 LEU B CA 1
ATOM 1565 C C . LEU B 1 53 ? -1.034 12.609 -5.57 1 82.56 53 LEU B C 1
ATOM 1567 O O . LEU B 1 53 ? -1.089 13.82 -5.805 1 82.56 53 LEU B O 1
ATOM 1571 N N . GLU B 1 54 ? -1.435 12.047 -4.5 1 80.12 54 GLU B N 1
ATOM 1572 C CA . GLU B 1 54 ? -1.954 12.883 -3.418 1 80.12 54 GLU B CA 1
ATOM 1573 C C . GLU B 1 54 ? -0.862 13.773 -2.832 1 80.12 54 GLU B C 1
ATOM 1575 O O . GLU B 1 54 ? -1.137 14.891 -2.387 1 80.12 54 GLU B O 1
ATOM 1580 N N . ARG B 1 55 ? 0.327 13.273 -2.736 1 74.69 55 ARG B N 1
ATOM 1581 C CA . ARG B 1 55 ? 1.441 14.047 -2.195 1 74.69 55 ARG B CA 1
ATOM 1582 C C . ARG B 1 55 ? 1.836 15.18 -3.145 1 74.69 55 ARG B C 1
ATOM 1584 O O . ARG B 1 55 ? 2.182 16.281 -2.701 1 74.69 55 ARG B O 1
ATOM 1591 N N . PHE B 1 56 ? 1.763 14.844 -4.332 1 70.62 56 PHE B N 1
ATOM 1592 C CA . PHE B 1 56 ? 2.062 15.875 -5.312 1 70.62 56 PHE B CA 1
ATOM 1593 C C . PHE B 1 56 ? 0.863 16.797 -5.512 1 70.62 56 PHE B C 1
ATOM 1595 O O . PHE B 1 56 ? 1.027 17.984 -5.809 1 70.62 56 PHE B O 1
ATOM 1602 N N . GLY B 1 57 ? -0.298 16.078 -5.336 1 60.34 57 GLY B N 1
ATOM 1603 C CA . GLY B 1 57 ? -1.513 16.859 -5.496 1 60.34 57 GLY B CA 1
ATOM 1604 C C . GLY B 1 57 ? -1.943 17.562 -4.223 1 60.34 57 GLY B C 1
ATOM 1605 O O . GLY B 1 57 ? -3.088 18.016 -4.109 1 60.34 57 GLY B O 1
ATOM 1606 N N . ASP B 1 58 ? -1.333 17.281 -3.084 1 57.53 58 ASP B N 1
ATOM 1607 C CA . ASP B 1 58 ? -1.771 18.078 -1.937 1 57.53 58 ASP B CA 1
ATOM 1608 C C . ASP B 1 58 ? -2.627 19.266 -2.379 1 57.53 58 ASP B C 1
ATOM 1610 O O . ASP B 1 58 ? -3.592 19.625 -1.703 1 57.53 58 ASP B O 1
ATOM 1614 N N . PHE B 1 59 ? -2.141 19.875 -3.338 1 50.56 59 PHE B N 1
ATOM 1615 C CA . PHE B 1 59 ? -2.729 21.078 -3.912 1 50.56 59 PHE B CA 1
ATOM 1616 C C . PHE B 1 59 ? -4.129 20.797 -4.445 1 50.56 59 PHE B C 1
ATOM 1618 O O . PHE B 1 59 ? -5.004 21.672 -4.395 1 50.56 59 PHE B O 1
ATOM 1625 N N . THR B 1 60 ? -4.27 19.75 -5.105 1 50.47 60 THR B N 1
ATOM 1626 C CA . THR B 1 60 ? -5.551 19.656 -5.797 1 50.47 60 THR B CA 1
ATOM 1627 C C . THR B 1 60 ? -6.676 19.328 -4.816 1 50.47 60 THR B C 1
ATOM 1629 O O . THR B 1 60 ? -7.793 19.844 -4.953 1 50.47 60 THR B O 1
ATOM 1632 N N . ILE B 1 61 ? -6.41 18.391 -3.803 1 53.97 61 ILE B N 1
ATOM 1633 C CA . ILE B 1 61 ? -7.539 17.906 -3.018 1 53.97 61 ILE B CA 1
ATOM 1634 C C . ILE B 1 61 ? -7.734 18.797 -1.792 1 53.97 61 ILE B C 1
ATOM 1636 O O . ILE B 1 61 ? -8.766 18.703 -1.116 1 53.97 61 ILE B O 1
ATOM 1640 N N . SER B 1 62 ? -6.73 19.453 -1.434 1 54.81 62 SER B N 1
ATOM 1641 C CA . SER B 1 62 ? -6.941 20.375 -0.313 1 54.81 62 SER B CA 1
ATOM 1642 C C . SER B 1 62 ? -8.242 21.141 -0.468 1 54.81 62 SER B C 1
ATOM 1644 O O . SER B 1 62 ? -8.844 21.578 0.523 1 54.81 62 SER B O 1
ATOM 1646 N N . TRP B 1 63 ? -8.562 21.359 -1.677 1 59.22 63 TRP B N 1
ATOM 1647 C CA . TRP B 1 63 ? -9.727 22.219 -1.867 1 59.22 63 TRP B CA 1
ATOM 1648 C C . TRP B 1 63 ? -11.016 21.406 -1.849 1 59.22 63 TRP B C 1
ATOM 1650 O O . TRP B 1 63 ? -12.109 21.969 -1.762 1 59.22 63 TRP B O 1
ATOM 1660 N N . LEU B 1 64 ? -10.992 20.141 -1.972 1 58.03 64 LEU B N 1
ATOM 1661 C CA . LEU B 1 64 ? -12.219 19.375 -2.117 1 58.03 64 LEU B CA 1
ATOM 1662 C C . LEU B 1 64 ? -12.758 18.953 -0.756 1 58.03 64 LEU B C 1
ATOM 1664 O O . LEU B 1 64 ? -12.086 18.234 -0.01 1 58.03 64 LEU B O 1
ATOM 1668 N N . PRO B 1 65 ? -13.867 19.625 -0.425 1 63.22 65 PRO B N 1
ATOM 1669 C CA . PRO B 1 65 ? -14.609 19.156 0.743 1 63.22 65 PRO B CA 1
ATOM 1670 C C . PRO B 1 65 ? -15.039 17.688 0.615 1 63.22 65 PRO B C 1
ATOM 1672 O O . PRO B 1 65 ? -15.258 17.203 -0.498 1 63.22 65 PRO B O 1
ATOM 1675 N N . PHE B 1 66 ? -14.594 16.781 1.443 1 73.38 66 PHE B N 1
ATOM 1676 C CA . PHE B 1 66 ? -15.016 15.383 1.473 1 73.38 66 PHE B CA 1
ATOM 1677 C C . PHE B 1 66 ? -13.984 14.492 0.801 1 73.38 66 PHE B C 1
ATOM 1679 O O . PHE B 1 66 ? -14.336 13.508 0.151 1 73.38 66 PHE B O 1
ATOM 1686 N N . TYR B 1 67 ? -12.875 14.938 0.673 1 76.56 67 TYR B N 1
ATOM 1687 C CA . TYR B 1 67 ? -11.797 14.172 0.054 1 76.56 67 TYR B CA 1
ATOM 1688 C C . TYR B 1 67 ? -11.656 12.805 0.707 1 76.56 67 TYR B C 1
ATOM 1690 O O . TYR B 1 67 ? -11.531 11.789 0.017 1 76.56 67 TYR B O 1
ATOM 1698 N N . SER B 1 68 ? -11.734 12.883 2.012 1 76.31 68 SER B N 1
ATOM 1699 C CA . SER B 1 68 ? -11.547 11.633 2.742 1 76.31 68 SER B CA 1
ATOM 1700 C C . SER B 1 68 ? -12.648 10.625 2.42 1 76.31 68 SER B C 1
ATOM 1702 O O . SER B 1 68 ? -12.391 9.43 2.303 1 76.31 68 SER B O 1
ATOM 1704 N N . GLU B 1 69 ? -13.75 11.172 2.203 1 79.06 69 GLU B N 1
ATOM 1705 C CA . GLU B 1 69 ? -14.891 10.312 1.887 1 79.06 69 GLU B CA 1
ATOM 1706 C C . GLU B 1 69 ? -14.781 9.75 0.472 1 79.06 69 GLU B C 1
ATOM 1708 O O . GLU B 1 69 ? -15.078 8.578 0.24 1 79.06 69 GLU B O 1
ATOM 1713 N N . ALA B 1 70 ? -14.414 10.648 -0.371 1 80.56 70 ALA B N 1
ATOM 1714 C CA . ALA B 1 70 ? -14.266 10.211 -1.757 1 80.56 70 ALA B CA 1
ATOM 1715 C C . ALA B 1 70 ? -13.172 9.156 -1.886 1 80.56 70 ALA B C 1
ATOM 1717 O O . ALA B 1 70 ? -13.336 8.164 -2.6 1 80.56 70 ALA B O 1
ATOM 1718 N N . LYS B 1 71 ? -12.141 9.344 -1.154 1 84.19 71 LYS B N 1
ATOM 1719 C CA . LYS B 1 71 ? -11.039 8.391 -1.162 1 84.19 71 LYS B CA 1
ATOM 1720 C C . LYS B 1 71 ? -11.469 7.043 -0.596 1 84.19 71 LYS B C 1
ATOM 1722 O O . LYS B 1 71 ? -11.125 5.996 -1.144 1 84.19 71 LYS B O 1
ATOM 1727 N N . LEU B 1 72 ? -12.172 7.125 0.44 1 83.81 72 LEU B N 1
ATOM 1728 C CA . LEU B 1 72 ? -12.68 5.906 1.063 1 83.81 72 LEU B CA 1
ATOM 1729 C C . LEU B 1 72 ? -13.57 5.133 0.097 1 83.81 72 LEU B C 1
ATOM 1731 O O . LEU B 1 72 ? -13.43 3.914 -0.042 1 83.81 72 LEU B O 1
ATOM 1735 N N . MET B 1 73 ? -14.422 5.871 -0.571 1 84.44 73 MET B N 1
ATOM 1736 C CA . MET B 1 73 ? -15.312 5.227 -1.53 1 84.44 73 MET B CA 1
ATOM 1737 C C . MET B 1 73 ? -14.523 4.598 -2.672 1 84.44 73 MET B C 1
ATOM 1739 O O . MET B 1 73 ? -14.891 3.533 -3.174 1 84.44 73 MET B O 1
ATOM 1743 N N . PHE B 1 74 ? -13.516 5.211 -3.031 1 87.19 74 PHE B N 1
ATOM 1744 C CA . PHE B 1 74 ? -12.688 4.703 -4.113 1 87.19 74 PHE B CA 1
ATOM 1745 C C . PHE B 1 74 ? -11.984 3.412 -3.697 1 87.19 74 PHE B C 1
ATOM 1747 O O . PHE B 1 74 ? -11.977 2.434 -4.449 1 87.19 74 PHE B O 1
ATOM 1754 N N . PHE B 1 75 ? -11.508 3.34 -2.484 1 88.12 75 PHE B N 1
ATOM 1755 C CA . PHE B 1 75 ? -10.812 2.162 -1.989 1 88.12 75 PHE B CA 1
ATOM 1756 C C . PHE B 1 75 ? -11.758 0.975 -1.876 1 88.12 75 PHE B C 1
ATOM 1758 O O . PHE B 1 75 ? -11.406 -0.144 -2.258 1 88.12 75 PHE B O 1
ATOM 1765 N N . VAL B 1 76 ? -12.938 1.23 -1.437 1 83.56 76 VAL B N 1
ATOM 1766 C CA . VAL B 1 76 ? -13.922 0.163 -1.3 1 83.56 76 VAL B CA 1
ATOM 1767 C C . VAL B 1 76 ? -14.32 -0.349 -2.682 1 83.56 76 VAL B C 1
ATOM 1769 O O . VAL B 1 76 ? -14.484 -1.556 -2.881 1 83.56 76 VAL B O 1
ATOM 1772 N N . TYR B 1 77 ? -14.477 0.615 -3.58 1 87.25 77 TYR B N 1
ATOM 1773 C CA . TYR B 1 77 ? -14.805 0.25 -4.953 1 87.25 77 TYR B CA 1
ATOM 1774 C C . TYR B 1 77 ? -13.742 -0.671 -5.539 1 87.25 77 TYR B C 1
ATOM 1776 O O . TYR B 1 77 ? -14.055 -1.562 -6.336 1 87.25 77 TYR B O 1
ATOM 1784 N N . LEU B 1 78 ? -12.578 -0.547 -5.152 1 88.88 78 LEU B N 1
ATOM 1785 C CA . LEU B 1 78 ? -11.461 -1.301 -5.715 1 88.88 78 LEU B CA 1
ATOM 1786 C C . LEU B 1 78 ? -11.5 -2.752 -5.25 1 88.88 78 LEU B C 1
ATOM 1788 O O . LEU B 1 78 ? -11.344 -3.672 -6.055 1 88.88 78 LEU B O 1
ATOM 1792 N N . TRP B 1 79 ? -11.633 -3.059 -3.941 1 84.25 79 TRP B N 1
ATOM 1793 C CA . TRP B 1 79 ? -11.508 -4.441 -3.49 1 84.25 79 TRP B CA 1
ATOM 1794 C C . TRP B 1 79 ? -12.875 -5.078 -3.285 1 84.25 79 TRP B C 1
ATOM 1796 O O . TRP B 1 79 ? -12.977 -6.281 -3.029 1 84.25 79 TRP B O 1
ATOM 1806 N N . TYR B 1 80 ? -13.852 -4.359 -3.471 1 77.06 80 TYR B N 1
ATOM 1807 C CA . TYR B 1 80 ? -15.164 -4.988 -3.369 1 77.06 80 TYR B CA 1
ATOM 1808 C C . TYR B 1 80 ? -15.305 -6.117 -4.383 1 77.06 80 TYR B C 1
ATOM 1810 O O . TYR B 1 80 ? -15.086 -5.914 -5.582 1 77.06 80 TYR B O 1
ATOM 1818 N N . PRO B 1 81 ? -15.445 -7.34 -3.848 1 74.88 81 PRO B N 1
ATOM 1819 C CA . PRO B 1 81 ? -15.438 -8.547 -4.68 1 74.88 81 PRO B CA 1
ATOM 1820 C C . PRO B 1 81 ? -16.469 -8.5 -5.797 1 74.88 81 PRO B C 1
ATOM 1822 O O . PRO B 1 81 ? -16.281 -9.094 -6.855 1 74.88 81 PRO B O 1
ATOM 1825 N N . LYS B 1 82 ? -17.469 -7.809 -5.645 1 72.69 82 LYS B N 1
ATOM 1826 C CA . LYS B 1 82 ? -18.531 -7.805 -6.652 1 72.69 82 LYS B CA 1
ATOM 1827 C C . LYS B 1 82 ? -18.219 -6.809 -7.766 1 72.69 82 LYS B C 1
ATOM 1829 O O . LYS B 1 82 ? -18.672 -6.977 -8.898 1 72.69 82 LYS B O 1
ATOM 1834 N N . THR B 1 83 ? -17.375 -5.871 -7.496 1 75.38 83 THR B N 1
ATOM 1835 C CA . THR B 1 83 ? -17.156 -4.812 -8.477 1 75.38 83 THR B CA 1
ATOM 1836 C C . THR B 1 83 ? -15.836 -5.02 -9.211 1 75.38 83 THR B C 1
ATOM 1838 O O . THR B 1 83 ? -15.656 -4.512 -10.32 1 75.38 83 THR B O 1
ATOM 1841 N N . LYS B 1 84 ? -15.008 -5.801 -8.789 1 77.06 84 LYS B N 1
ATOM 1842 C CA . LYS B 1 84 ? -13.695 -6.02 -9.391 1 77.06 84 LYS B CA 1
ATOM 1843 C C . LYS B 1 84 ? -13.055 -4.699 -9.797 1 77.06 84 LYS B C 1
ATOM 1845 O O . LYS B 1 84 ? -12.531 -4.574 -10.906 1 77.06 84 LYS B O 1
ATOM 1850 N N . GLY B 1 85 ? -13.242 -3.699 -9.141 1 88.06 85 GLY B N 1
ATOM 1851 C CA . GLY B 1 85 ? -12.797 -2.359 -9.484 1 88.06 85 GLY B CA 1
ATOM 1852 C C . GLY B 1 85 ? -11.305 -2.271 -9.727 1 88.06 85 GLY B C 1
ATOM 1853 O O . GLY B 1 85 ? -10.852 -1.581 -10.641 1 88.06 85 GLY B O 1
ATOM 1854 N N . THR B 1 86 ? -10.562 -3.053 -8.984 1 91.44 86 THR B N 1
ATOM 1855 C CA . THR B 1 86 ? -9.109 -3.035 -9.094 1 91.44 86 THR B CA 1
ATOM 1856 C C . THR B 1 86 ? -8.664 -3.484 -10.484 1 91.44 86 THR B C 1
ATOM 1858 O O . THR B 1 86 ? -7.875 -2.803 -11.141 1 91.44 86 THR B O 1
ATOM 1861 N N . THR B 1 87 ? -9.188 -4.617 -10.898 1 89.88 87 THR B N 1
ATOM 1862 C CA . THR B 1 87 ? -8.82 -5.164 -12.195 1 89.88 87 THR B CA 1
ATOM 1863 C C . THR B 1 87 ? -9.219 -4.211 -13.32 1 89.88 87 THR B C 1
ATOM 1865 O O . THR B 1 87 ? -8.461 -4.02 -14.273 1 89.88 87 THR B O 1
ATOM 1868 N N . TYR B 1 88 ? -10.32 -3.605 -13.203 1 90.06 88 TYR B N 1
ATOM 1869 C CA . TYR B 1 88 ? -10.828 -2.691 -14.219 1 90.06 88 TYR B CA 1
ATOM 1870 C C . TYR B 1 88 ? -9.969 -1.434 -14.297 1 90.06 88 TYR B C 1
ATOM 1872 O O . TYR B 1 88 ? -9.508 -1.052 -15.375 1 90.06 88 TYR B O 1
ATOM 1880 N N . VAL B 1 89 ? -9.797 -0.784 -13.219 1 90.88 89 VAL B N 1
ATOM 1881 C CA . VAL B 1 89 ? -9.039 0.461 -13.164 1 90.88 89 VAL B CA 1
ATOM 1882 C C . VAL B 1 89 ? -7.59 0.203 -13.57 1 90.88 89 VAL B C 1
ATOM 1884 O O . VAL B 1 89 ? -6.992 0.998 -14.305 1 90.88 89 VAL B O 1
ATOM 1887 N N . TYR B 1 90 ? -7.066 -0.847 -13.109 1 92.75 90 TYR B N 1
ATOM 1888 C CA . TYR B 1 90 ? -5.695 -1.225 -13.43 1 92.75 90 TYR B CA 1
ATOM 1889 C C . TYR B 1 90 ? -5.527 -1.46 -14.922 1 92.75 90 TYR B C 1
ATOM 1891 O O . TYR B 1 90 ? -4.582 -0.96 -15.539 1 92.75 90 TYR B O 1
ATOM 1899 N N . GLY B 1 91 ? -6.398 -2.213 -15.445 1 89.62 91 GLY B N 1
ATOM 1900 C CA . GLY B 1 91 ? -6.309 -2.602 -16.844 1 89.62 91 GLY B CA 1
ATOM 1901 C C . GLY B 1 91 ? -6.625 -1.467 -17.797 1 89.62 91 GLY B C 1
ATOM 1902 O O . GLY B 1 91 ? -6.09 -1.412 -18.906 1 89.62 91 GLY B O 1
ATOM 1903 N N . THR B 1 92 ? -7.449 -0.549 -17.438 1 87.5 92 THR B N 1
ATOM 1904 C CA . THR B 1 92 ? -7.914 0.498 -18.344 1 87.5 92 THR B CA 1
ATOM 1905 C C . THR B 1 92 ? -7.039 1.743 -18.219 1 87.5 92 THR B C 1
ATOM 1907 O O . THR B 1 92 ? -6.691 2.363 -19.219 1 87.5 92 THR B O 1
ATOM 1910 N N . PHE B 1 93 ? -6.684 2.059 -17.094 1 83.75 93 PHE B N 1
ATOM 1911 C CA . PHE B 1 93 ? -6.012 3.334 -16.875 1 83.75 93 PHE B CA 1
ATOM 1912 C C . PHE B 1 93 ? -4.52 3.127 -16.641 1 83.75 93 PHE B C 1
ATOM 1914 O O . PHE B 1 93 ? -3.689 3.807 -17.25 1 83.75 93 PHE B O 1
ATOM 1921 N N . PHE B 1 94 ? -4.199 2.262 -15.828 1 85.94 94 PHE B N 1
ATOM 1922 C CA . PHE B 1 94 ? -2.812 2.139 -15.391 1 85.94 94 PHE B CA 1
ATOM 1923 C C . PHE B 1 94 ? -1.981 1.395 -16.438 1 85.94 94 PHE B C 1
ATOM 1925 O O . PHE B 1 94 ? -0.937 1.886 -16.859 1 85.94 94 PHE B O 1
ATOM 1932 N N . LYS B 1 95 ? -2.451 0.224 -16.797 1 86 95 LYS B N 1
ATOM 1933 C CA . LYS B 1 95 ? -1.68 -0.656 -17.672 1 86 95 LYS B CA 1
ATOM 1934 C C . LYS B 1 95 ? -1.349 0.034 -18.984 1 86 95 LYS B C 1
ATOM 1936 O O . LYS B 1 95 ? -0.189 0.068 -19.406 1 86 95 LYS B O 1
ATOM 1941 N N . PRO B 1 96 ? -2.283 0.674 -19.562 1 83.5 96 PRO B N 1
ATOM 1942 C CA . PRO B 1 96 ? -1.956 1.299 -20.844 1 83.5 96 PRO B CA 1
ATOM 1943 C C . PRO B 1 96 ? -1.019 2.496 -20.688 1 83.5 96 PRO B C 1
ATOM 1945 O O . PRO B 1 96 ? -0.165 2.727 -21.547 1 83.5 96 PRO B O 1
ATOM 1948 N N . TYR B 1 97 ? -1.143 3.203 -19.703 1 80.94 97 TYR B N 1
ATOM 1949 C CA . TYR B 1 97 ? -0.296 4.371 -19.469 1 80.94 97 TYR B CA 1
ATOM 1950 C C . TYR B 1 97 ? 1.144 3.955 -19.203 1 80.94 97 TYR B C 1
ATOM 1952 O O . TYR B 1 97 ? 2.082 4.555 -19.719 1 80.94 97 TYR B O 1
ATOM 1960 N N . ILE B 1 98 ? 1.312 2.986 -18.438 1 79.94 98 ILE B N 1
ATOM 1961 C CA . ILE B 1 98 ? 2.646 2.549 -18.047 1 79.94 98 ILE B CA 1
ATOM 1962 C C . ILE B 1 98 ? 3.303 1.791 -19.203 1 79.94 98 ILE B C 1
ATOM 1964 O O . ILE B 1 98 ? 4.508 1.922 -19.438 1 79.94 98 ILE B O 1
ATOM 1968 N N . SER B 1 99 ? 2.514 0.954 -19.891 1 80.56 99 SER B N 1
ATOM 1969 C CA . SER B 1 99 ? 3.051 0.166 -21 1 80.56 99 SER B CA 1
ATOM 1970 C C . SER B 1 99 ? 3.598 1.064 -22.094 1 80.56 99 SER B C 1
ATOM 1972 O O . SER B 1 99 ? 4.574 0.711 -22.766 1 80.56 99 SER B O 1
ATOM 1974 N N . GLN B 1 100 ? 3.02 2.209 -22.234 1 78.94 100 GLN B N 1
ATOM 1975 C CA . GLN B 1 100 ? 3.451 3.15 -23.25 1 78.94 100 GLN B CA 1
ATOM 1976 C C . GLN B 1 100 ? 4.754 3.84 -22.859 1 78.94 100 GLN B C 1
ATOM 1978 O O . GLN B 1 100 ? 5.543 4.23 -23.719 1 78.94 100 GLN B O 1
ATOM 1983 N N . HIS B 1 101 ? 4.949 3.896 -21.578 1 74.81 101 HIS B N 1
ATOM 1984 C CA . HIS B 1 101 ? 6.105 4.648 -21.094 1 74.81 101 HIS B CA 1
ATOM 1985 C C . HIS B 1 101 ? 7.09 3.744 -20.359 1 74.81 101 HIS B C 1
ATOM 1987 O O . HIS B 1 101 ? 7.91 4.219 -19.578 1 74.81 101 HIS B O 1
ATOM 1993 N N . GLU B 1 102 ? 6.969 2.529 -20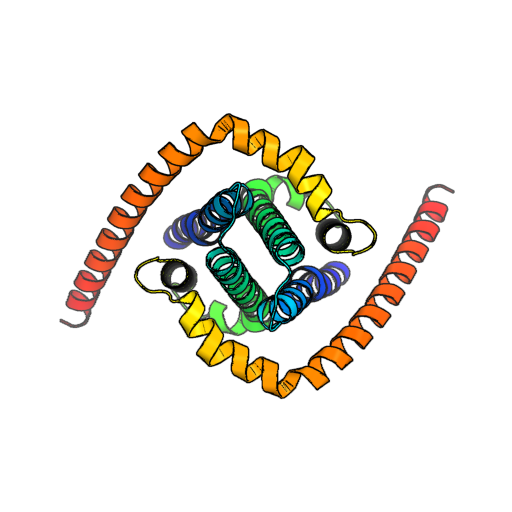.578 1 74.88 102 GLU B N 1
ATOM 1994 C CA . GLU B 1 102 ? 7.758 1.547 -19.828 1 74.88 102 GLU B CA 1
ATOM 1995 C C . GLU B 1 102 ? 9.25 1.804 -20 1 74.88 102 GLU B C 1
ATOM 1997 O O . GLU B 1 102 ? 10.008 1.758 -19.031 1 74.88 102 GLU B O 1
ATOM 2002 N N . ASN B 1 103 ? 9.609 2.043 -21.188 1 74.06 103 ASN B N 1
ATOM 2003 C CA . ASN B 1 103 ? 11.023 2.248 -21.453 1 74.06 103 ASN B CA 1
ATOM 2004 C C . ASN B 1 103 ? 11.555 3.51 -20.781 1 74.06 103 ASN B C 1
ATOM 2006 O O . ASN B 1 103 ? 12.648 3.502 -20.219 1 74.06 103 ASN B O 1
ATOM 2010 N N . GLU B 1 104 ? 10.828 4.488 -20.859 1 74.12 104 GLU B N 1
ATOM 2011 C CA . GLU B 1 104 ? 11.242 5.746 -20.25 1 74.12 104 GLU B CA 1
ATOM 2012 C C . GLU B 1 104 ? 11.305 5.633 -18.734 1 74.12 104 GLU B C 1
ATOM 2014 O O . GLU B 1 104 ? 12.234 6.148 -18.109 1 74.12 104 GLU B O 1
ATOM 2019 N N . ILE B 1 105 ? 10.367 4.91 -18.25 1 72.94 105 ILE B N 1
ATOM 2020 C CA . ILE B 1 105 ? 10.289 4.758 -16.797 1 72.94 105 ILE B CA 1
ATOM 2021 C C . ILE B 1 105 ? 11.445 3.893 -16.312 1 72.94 105 ILE B C 1
ATOM 2023 O O . ILE B 1 105 ? 12.094 4.219 -15.312 1 72.94 105 ILE B O 1
ATOM 2027 N N . ASP B 1 106 ? 11.672 2.816 -17.062 1 76.19 106 ASP B N 1
ATOM 2028 C CA . ASP B 1 106 ? 12.773 1.93 -16.719 1 76.19 106 ASP B CA 1
ATOM 2029 C C . ASP B 1 106 ? 14.094 2.695 -16.656 1 76.19 106 ASP B C 1
ATOM 2031 O O . ASP B 1 106 ? 14.898 2.5 -15.742 1 76.19 106 ASP B O 1
ATOM 2035 N N . ARG B 1 107 ? 14.25 3.52 -17.594 1 70.19 107 AR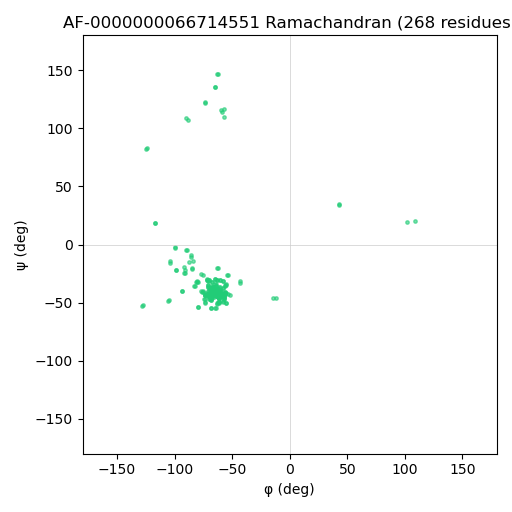G B N 1
ATOM 2036 C CA . ARG B 1 107 ? 15.484 4.293 -17.672 1 70.19 107 ARG B CA 1
ATOM 2037 C C . ARG B 1 107 ? 15.578 5.301 -16.531 1 70.19 107 ARG B C 1
ATOM 2039 O O . ARG B 1 107 ? 16.641 5.461 -15.922 1 70.19 107 ARG B O 1
ATOM 2046 N N . ASN B 1 108 ? 14.5 5.906 -16.312 1 72.88 108 ASN B N 1
ATOM 2047 C CA . ASN B 1 108 ? 14.461 6.887 -15.234 1 72.88 108 ASN B CA 1
ATOM 2048 C C . ASN B 1 108 ? 14.656 6.227 -13.867 1 72.88 108 ASN B C 1
ATOM 2050 O O . ASN B 1 108 ? 15.312 6.789 -12.992 1 72.88 108 ASN B O 1
ATOM 2054 N N . LEU B 1 109 ? 14.086 5.145 -13.75 1 69.81 109 LEU B N 1
ATOM 2055 C CA . LEU B 1 109 ? 14.203 4.41 -12.492 1 69.81 109 LEU B CA 1
ATOM 2056 C C . LEU B 1 109 ? 15.641 3.986 -12.242 1 69.81 109 LEU B C 1
ATOM 2058 O O . LEU B 1 109 ? 16.125 4.066 -11.117 1 69.81 109 LEU B O 1
ATOM 2062 N N . LEU B 1 110 ? 16.281 3.498 -13.312 1 68.38 110 LEU B N 1
ATOM 2063 C CA . LEU B 1 110 ? 17.688 3.098 -13.195 1 68.38 110 LEU B CA 1
ATOM 2064 C C . LEU B 1 110 ? 18.562 4.285 -12.805 1 68.38 110 LEU B C 1
ATOM 2066 O O . LEU B 1 110 ? 19.453 4.148 -11.969 1 68.38 110 LEU B O 1
ATOM 2070 N N . GLU B 1 111 ? 18.172 5.359 -13.336 1 70.19 111 GLU B N 1
ATOM 2071 C CA . GLU B 1 111 ? 18.922 6.57 -13.016 1 70.19 111 GLU B CA 1
ATOM 2072 C C . GLU B 1 111 ? 18.641 7.027 -11.586 1 70.19 111 GLU B C 1
ATOM 2074 O O . GLU B 1 111 ? 19.547 7.457 -10.875 1 70.19 111 GLU B O 1
ATOM 2079 N N . LEU B 1 112 ? 17.438 6.941 -11.258 1 66.31 112 LEU B N 1
ATOM 2080 C CA . LEU B 1 112 ? 17.047 7.336 -9.906 1 66.31 112 LEU B CA 1
ATOM 2081 C C . LEU B 1 112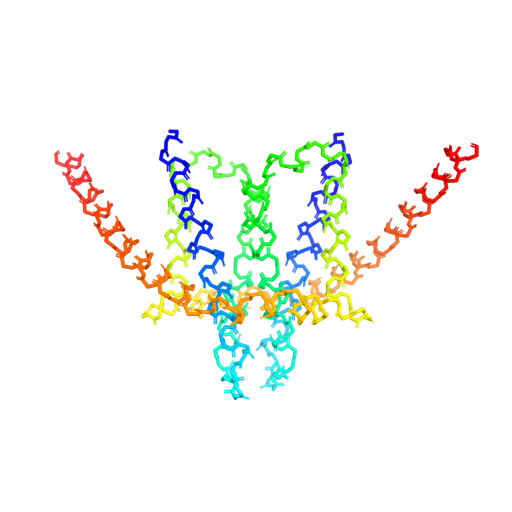 ? 17.672 6.41 -8.867 1 66.31 112 LEU B C 1
ATOM 2083 O O . LEU B 1 112 ? 18.109 6.867 -7.812 1 66.31 112 LEU B O 1
ATOM 2087 N N . ARG B 1 113 ? 17.609 5.133 -9.211 1 70 113 ARG B N 1
ATOM 2088 C CA . ARG B 1 113 ? 18.25 4.16 -8.328 1 70 113 ARG B CA 1
ATOM 2089 C C . ARG B 1 113 ? 19.734 4.473 -8.164 1 70 113 ARG B C 1
ATOM 2091 O O . ARG B 1 113 ? 20.266 4.414 -7.051 1 70 113 ARG B O 1
ATOM 2098 N N . ALA B 1 114 ? 20.344 4.676 -9.242 1 66.69 114 ALA B N 1
ATOM 2099 C CA . ALA B 1 114 ? 21.766 5.008 -9.219 1 66.69 114 ALA B CA 1
ATOM 2100 C C . ALA B 1 114 ? 22.016 6.281 -8.414 1 66.69 114 ALA B C 1
ATOM 2102 O O . ALA B 1 114 ? 22.938 6.332 -7.594 1 66.69 114 ALA B O 1
ATOM 2103 N N . ARG B 1 115 ? 21.234 7.211 -8.625 1 63.25 115 ARG B N 1
ATOM 2104 C CA . ARG B 1 115 ? 21.375 8.484 -7.922 1 63.25 115 ARG B CA 1
ATOM 2105 C C . ARG B 1 115 ? 21.062 8.328 -6.438 1 63.25 115 ARG B C 1
ATOM 2107 O O . ARG B 1 115 ? 21.719 8.938 -5.594 1 63.25 115 ARG B O 1
ATOM 2114 N N . ALA B 1 116 ? 20.016 7.613 -6.121 1 66.88 116 ALA B N 1
ATOM 2115 C CA . ALA B 1 116 ? 19.625 7.363 -4.738 1 66.88 116 ALA B CA 1
ATOM 2116 C C . ALA B 1 116 ? 20.719 6.613 -3.982 1 66.88 116 ALA B C 1
ATOM 2118 O O . ALA B 1 116 ? 21.016 6.941 -2.834 1 66.88 116 ALA B O 1
ATOM 2119 N N . THR B 1 117 ? 21.188 5.582 -4.707 1 65.81 117 THR B N 1
ATOM 2120 C CA . THR B 1 117 ? 22.281 4.836 -4.109 1 65.81 117 THR B CA 1
ATOM 2121 C C . THR B 1 117 ? 23.453 5.758 -3.799 1 65.81 117 THR B C 1
ATOM 2123 O O . THR B 1 117 ? 24.047 5.672 -2.723 1 65.81 117 THR B O 1
ATOM 2126 N N . ASP B 1 118 ? 23.719 6.594 -4.734 1 64.25 118 ASP B N 1
ATOM 2127 C CA . ASP B 1 118 ? 24.812 7.535 -4.547 1 64.25 118 ASP B CA 1
ATOM 2128 C C . ASP B 1 118 ? 24.531 8.492 -3.389 1 64.25 118 ASP B C 1
ATOM 2130 O O . ASP B 1 118 ? 25.422 8.797 -2.592 1 64.25 118 ASP B O 1
ATOM 2134 N N . THR B 1 119 ? 23.312 8.859 -3.395 1 61.5 119 THR B N 1
ATOM 2135 C CA . THR B 1 119 ? 22.922 9.812 -2.359 1 61.5 119 THR B CA 1
ATOM 2136 C C . THR B 1 119 ? 22.906 9.141 -0.988 1 61.5 119 THR B C 1
ATOM 2138 O O . THR B 1 119 ? 23.312 9.75 0.005 1 61.5 119 THR B O 1
ATOM 2141 N N . VAL B 1 120 ? 22.359 7.996 -0.944 1 64.44 120 VAL B N 1
ATOM 2142 C CA . VAL B 1 120 ? 22.344 7.238 0.301 1 64.44 120 VAL B CA 1
ATOM 2143 C C . VAL B 1 120 ? 23.766 7.027 0.803 1 64.44 120 VAL B C 1
ATOM 2145 O O . VAL B 1 120 ? 24.031 7.164 1.998 1 64.44 120 VAL B O 1
ATOM 2148 N N . VAL B 1 121 ? 24.562 6.645 -0.079 1 62.94 121 VAL B N 1
ATOM 2149 C CA . VAL B 1 121 ? 25.953 6.438 0.274 1 62.94 121 VAL B CA 1
ATOM 2150 C C . VAL B 1 121 ? 26.562 7.746 0.785 1 62.94 121 VAL B C 1
ATOM 2152 O O . VAL B 1 121 ? 27.281 7.754 1.782 1 62.94 121 VAL B O 1
ATOM 2155 N N . LEU B 1 122 ? 26.188 8.758 0.117 1 59.69 122 LEU B N 1
ATOM 2156 C CA . LEU B 1 122 ? 26.703 10.055 0.525 1 59.69 122 LEU B CA 1
ATOM 2157 C C . LEU B 1 122 ? 26.188 10.438 1.908 1 59.69 122 LEU B C 1
ATOM 2159 O O . LEU B 1 122 ? 26.953 10.945 2.74 1 59.69 122 LEU B O 1
ATOM 2163 N N . TYR B 1 123 ? 24.969 10.203 2.08 1 59.81 123 TYR B N 1
ATOM 2164 C CA . TYR B 1 123 ? 24.359 10.531 3.365 1 59.81 123 TYR B CA 1
ATOM 2165 C C . TYR B 1 123 ? 24.938 9.664 4.477 1 59.81 123 TYR B C 1
ATOM 2167 O O . TYR B 1 123 ? 25.156 10.133 5.594 1 59.81 123 TYR B O 1
ATOM 2175 N N . PHE B 1 124 ? 25.062 8.453 4.242 1 61.25 124 PHE B N 1
ATOM 2176 C CA . PHE B 1 124 ? 25.688 7.559 5.219 1 61.25 124 PHE B CA 1
ATOM 2177 C C . PHE B 1 124 ? 27.125 7.98 5.504 1 61.25 124 PHE B C 1
ATOM 2179 O O . PHE B 1 124 ? 27.578 7.914 6.645 1 61.25 124 PHE B O 1
ATOM 2186 N N . GLN B 1 125 ? 27.719 8.352 4.527 1 60.12 125 GLN B N 1
ATOM 2187 C CA . GLN B 1 125 ? 29.078 8.844 4.711 1 60.12 125 GLN B CA 1
ATOM 2188 C C . GLN B 1 125 ? 29.109 10.117 5.543 1 60.12 125 GLN B C 1
ATOM 2190 O O . GLN B 1 125 ? 29.953 10.281 6.422 1 60.12 125 GLN B O 1
ATOM 2195 N N . LYS B 1 126 ? 28.203 10.883 5.23 1 60.44 126 LYS B N 1
ATOM 2196 C CA . LYS B 1 126 ? 28.109 12.133 5.984 1 60.44 126 LYS B CA 1
ATOM 2197 C C . LYS B 1 126 ? 27.703 11.875 7.43 1 60.44 126 LYS B C 1
ATOM 2199 O O . LYS B 1 126 ? 28.25 12.477 8.352 1 60.44 126 LYS B O 1
ATOM 2204 N N . ALA B 1 127 ? 26.766 11.055 7.66 1 60.38 127 ALA B N 1
ATOM 2205 C CA . ALA B 1 127 ? 26.344 10.68 9.008 1 60.38 127 ALA B CA 1
ATOM 2206 C C . ALA B 1 127 ? 27.469 9.977 9.766 1 60.38 127 ALA B C 1
ATOM 2208 O O . ALA B 1 127 ? 27.656 10.219 10.953 1 60.38 127 ALA B O 1
ATOM 2209 N N . ALA B 1 128 ? 28.062 9.109 9.055 1 59.12 128 ALA B N 1
ATOM 2210 C CA . ALA B 1 128 ? 29.219 8.438 9.641 1 59.12 128 ALA B CA 1
ATOM 2211 C C . ALA B 1 128 ? 30.312 9.445 9.992 1 59.12 128 ALA B C 1
ATOM 2213 O O . ALA B 1 128 ? 30.938 9.352 11.047 1 59.12 128 ALA B O 1
ATOM 2214 N N . SER B 1 129 ? 30.438 10.266 9.07 1 59.41 129 SER B N 1
ATOM 2215 C CA . SER B 1 129 ? 31.469 11.281 9.305 1 59.41 129 SER B CA 1
ATOM 2216 C C . SER B 1 129 ? 31.047 12.25 10.406 1 59.41 129 SER B C 1
ATOM 2218 O O . SER B 1 129 ? 31.875 12.695 11.203 1 59.41 129 SER B O 1
ATOM 2220 N N . ALA B 1 130 ? 29.812 12.555 10.352 1 56.94 130 ALA B N 1
ATOM 2221 C CA . ALA B 1 130 ? 29.297 13.414 11.414 1 56.94 130 ALA B CA 1
ATOM 2222 C C . ALA B 1 130 ? 29.281 12.68 12.75 1 56.94 130 ALA B C 1
ATOM 2224 O O . ALA B 1 130 ? 29.578 13.273 13.797 1 56.94 130 ALA B O 1
ATOM 2225 N N . GLY B 1 131 ? 28.766 11.5 12.734 1 55.12 131 GLY B N 1
ATOM 2226 C CA . GLY B 1 131 ? 28.859 10.695 13.945 1 55.12 131 GLY B CA 1
ATOM 2227 C C . GLY B 1 131 ? 30.281 10.508 14.422 1 55.12 131 GLY B C 1
ATOM 2228 O O . GLY B 1 131 ? 30.547 10.492 15.625 1 55.12 131 GLY B O 1
ATOM 2229 N N . GLN B 1 132 ? 31 10.32 13.461 1 56.03 132 GLN B N 1
ATOM 2230 C CA . GLN B 1 132 ? 32.406 10.25 13.852 1 56.03 132 GLN B CA 1
ATOM 2231 C C . GLN B 1 132 ? 32.906 11.586 14.406 1 56.03 132 GLN B C 1
ATOM 2233 O O . GLN B 1 132 ? 33.719 11.625 15.32 1 56.03 132 GLN B O 1
ATOM 2238 N N . SER B 1 133 ? 32.281 12.625 13.898 1 53.28 133 SER B N 1
ATOM 2239 C CA . SER B 1 133 ? 32.75 13.898 14.43 1 53.28 133 SER B CA 1
ATOM 2240 C C . SER B 1 133 ? 32.062 14.219 15.773 1 53.28 133 SER B C 1
ATOM 2242 O O . SER B 1 133 ? 32.625 14.953 16.594 1 53.28 133 SER B O 1
ATOM 2244 N N . THR B 1 134 ? 30.797 13.844 15.891 1 50.5 134 THR B N 1
ATOM 2245 C CA . THR B 1 134 ? 30.219 14.117 17.203 1 50.5 134 THR B CA 1
ATOM 2246 C C . THR B 1 134 ? 30.844 13.219 18.266 1 50.5 134 THR B C 1
ATOM 2248 O O . THR B 1 134 ? 30.734 13.492 19.453 1 50.5 134 THR B O 1
ATOM 2251 N N . PHE B 1 135 ? 31.062 11.984 17.953 1 51.22 135 PHE B N 1
ATOM 2252 C CA . PHE B 1 135 ? 31.703 11.148 18.969 1 51.22 135 PHE B CA 1
ATOM 2253 C C . PHE B 1 135 ? 33.156 11.555 19.156 1 51.22 135 PHE B C 1
ATOM 2255 O O . PHE B 1 135 ? 33.781 11.242 20.172 1 51.22 135 PHE B O 1
ATOM 2262 N N . PHE B 1 136 ? 33.75 12.031 18.141 1 40.34 136 PHE B N 1
ATOM 2263 C CA . PHE B 1 136 ? 35.062 12.516 18.531 1 40.34 136 PHE B CA 1
ATOM 2264 C C . PHE B 1 136 ? 35.062 14.031 18.703 1 40.34 136 PHE B C 1
ATOM 2266 O O . PHE B 1 136 ? 34.344 14.734 18 1 40.34 136 PHE B O 1
#

Foldseek 3Di:
DVLQVVLVVLCCVQQPVVLVVVQVVQVPDPDRDPVVNVLSVLLVVVVVVVVVCCVVVVVPCVVPDCVSVVSSVLSCCCPVPVNVNSCVCCVPPPVVVCVVCVVVVVVVVVVVVVVVVVVVVVVVVVVVVVVVVVVD/DVLQVVLVVLCCVQQPVVLVVVQVVQVPDPDRDPVVNVLSVLLVVVVVVVVVCCVVPVVPCVVPDCVSVVSSVLSCCCPVPVNVNSCVCCVPPPVVVCVVCVVVVVVVVVVVVVVVVVVVVVVVVVVVVVVVVVVD

Sequence (272 aa):
MMGGFLSRVLLLAFGYAYPAYECYKTVELNKPEIAQLIFWCQYWILVALLTVLERFGDFTISWLPFYSEAKLMFFVYLWYPKTKGTTYVYGTFFKPYISQHENEIDRNLLELRARATDTVVLYFQKAASAGQSTFFMMGGFLSRVLLLAFGYAYPAYECYKTVELNKPEIAQLIFWCQYWILVALLTVLERFGDFTISWLPFYSEAKLMFFVYLWYPKTKGTTYVYGTFFKPYISQHENEIDRNLLELRARATDTVVLYFQKAASAGQSTFF

pLDDT: mean 76.94, std 13.71, range [39.12, 94.06]

Radius of gyration: 20.1 Å; Cα contacts (8 Å, |Δi|>4): 189; chains: 2; bounding box: 71×46×42 Å